Protein AF-S7Z6U9-F1 (afdb_monomer_lite)

pLDDT: mean 74.93, std 19.43, range [36.84, 97.81]

InterPro domains:
  IPR017907 Zinc finger, RING-type, conserved site [PS00518] (202-211)

Secondary structure (DSSP, 8-state):
-------PPPP-----------------PPPPPPPPHHHHHHHHHHHHHHHHHHHHHHHHHHHHHHHHHHHSGGGTT-TT------PPPPPP----GGG---------------------------------S--HHHHHHHHHHHHHHHHHHHHHHHHHHHHHHHHHHHT-TT-S-TT-B-TTT--BSSSTT---EEE-TTS-EEEHHHHHHTB-TTSEEE-TTT--EEE-SS---SSSHHHHHHHHHHHHHHHHHHHHHHHHHHHTT----TTSSTTSTTTTHHHHTTSGGGTTSTTGGGGSSS--------PPP-

Structure (mmCIF, N/CA/C/O backbone):
data_AF-S7Z6U9-F1
#
_entry.id   AF-S7Z6U9-F1
#
loop_
_atom_site.group_PDB
_atom_site.id
_atom_site.type_symbol
_atom_site.label_atom_id
_atom_site.label_alt_id
_atom_site.label_comp_id
_atom_site.label_asym_id
_atom_site.label_entity_id
_atom_site.label_seq_id
_atom_site.pdbx_PDB_ins_code
_atom_site.Cartn_x
_atom_site.Cartn_y
_atom_site.Cartn_z
_atom_site.occupancy
_atom_site.B_iso_or_equiv
_atom_site.auth_seq_id
_atom_site.auth_comp_id
_atom_site.auth_asym_id
_atom_site.auth_atom_id
_atom_site.pdbx_PDB_model_num
ATOM 1 N N . MET A 1 1 ? -55.723 -3.605 26.014 1.00 45.00 1 MET A N 1
ATOM 2 C CA . MET A 1 1 ? -56.120 -2.542 25.068 1.00 45.00 1 MET A CA 1
ATOM 3 C C . MET A 1 1 ? -54.997 -2.424 24.059 1.00 45.00 1 MET A C 1
ATOM 5 O O . MET A 1 1 ? -53.925 -1.947 24.401 1.00 45.00 1 MET A O 1
ATOM 9 N N . SER A 1 2 ? -55.198 -3.032 22.894 1.00 37.16 2 SER A N 1
ATOM 10 C CA . SER A 1 2 ? -54.167 -3.255 21.882 1.00 37.16 2 SER A CA 1
ATOM 11 C C . SER A 1 2 ? -54.264 -2.149 20.840 1.00 37.16 2 SER A C 1
ATOM 13 O O . SER A 1 2 ? -55.240 -2.099 20.098 1.00 37.16 2 SER A O 1
ATOM 15 N N . SER A 1 3 ? -53.287 -1.246 20.816 1.00 47.25 3 SER A N 1
ATOM 16 C CA . SER A 1 3 ? -53.248 -0.150 19.848 1.00 47.25 3 SER A CA 1
ATOM 17 C C . SER A 1 3 ? -52.410 -0.567 18.645 1.00 47.25 3 SER A C 1
ATOM 19 O O . SER A 1 3 ? -51.182 -0.589 18.699 1.00 47.25 3 SER A O 1
ATOM 21 N N . SER A 1 4 ? -53.099 -0.940 17.570 1.00 45.78 4 SER A N 1
ATOM 22 C CA . SER A 1 4 ? -52.527 -1.198 16.252 1.00 45.78 4 SER A CA 1
ATOM 23 C C . SER A 1 4 ? -52.373 0.123 15.501 1.00 45.78 4 SER A C 1
ATOM 25 O O . SER A 1 4 ? -53.365 0.770 15.176 1.00 45.78 4 SER A O 1
ATOM 27 N N . THR A 1 5 ? -51.135 0.519 15.212 1.00 58.53 5 THR A N 1
ATOM 28 C CA . THR A 1 5 ? -50.835 1.700 14.394 1.00 58.53 5 THR A CA 1
ATOM 29 C C . THR A 1 5 ? -50.553 1.259 12.961 1.00 58.53 5 THR A C 1
ATOM 31 O O . THR A 1 5 ? -49.489 0.726 12.655 1.00 58.53 5 THR A O 1
ATOM 34 N N . THR A 1 6 ? -51.527 1.467 12.080 1.00 53.22 6 THR A N 1
ATOM 35 C CA . THR A 1 6 ? -51.403 1.368 10.621 1.00 53.22 6 THR A CA 1
ATOM 36 C C . THR A 1 6 ? -50.593 2.545 10.081 1.00 53.22 6 THR A C 1
ATOM 38 O O . THR A 1 6 ? -50.978 3.698 10.266 1.00 53.22 6 THR A O 1
ATOM 41 N N . ILE A 1 7 ? -49.480 2.260 9.401 1.00 57.41 7 ILE A N 1
ATOM 42 C CA . ILE A 1 7 ? -48.652 3.258 8.714 1.00 57.41 7 ILE A CA 1
ATOM 43 C C . ILE A 1 7 ? -49.005 3.220 7.224 1.00 57.41 7 ILE A C 1
ATOM 45 O O . ILE A 1 7 ? -48.796 2.210 6.554 1.00 57.41 7 ILE A O 1
ATOM 49 N N . SER A 1 8 ? -49.568 4.327 6.736 1.00 56.34 8 SER A N 1
ATOM 50 C CA . SER A 1 8 ? -49.947 4.554 5.341 1.00 56.34 8 SER A CA 1
ATOM 51 C C . SER A 1 8 ? -48.745 4.566 4.400 1.00 56.34 8 SER A C 1
ATOM 53 O O . SER A 1 8 ? -47.749 5.252 4.627 1.00 56.34 8 SER A O 1
ATOM 55 N N . SER A 1 9 ? -48.894 3.839 3.298 1.00 50.72 9 SER A N 1
ATOM 56 C CA . SER A 1 9 ? -47.991 3.795 2.153 1.00 50.72 9 SER A CA 1
ATOM 57 C C . SER A 1 9 ? -48.045 5.115 1.375 1.00 50.72 9 SER A C 1
ATOM 59 O O . SER A 1 9 ? -49.089 5.483 0.842 1.00 50.72 9 SER A O 1
ATOM 61 N N . SER A 1 10 ? -46.920 5.831 1.314 1.00 56.59 10 SER A N 1
ATOM 62 C CA . SER A 1 10 ? -46.758 7.039 0.499 1.00 56.59 10 SER A CA 1
ATOM 63 C C . SER A 1 10 ? -46.128 6.674 -0.844 1.00 56.59 10 SER A C 1
ATOM 65 O O . SER A 1 10 ? -45.027 6.126 -0.908 1.00 56.59 10 SER A O 1
ATOM 67 N N . SER A 1 11 ? -46.867 6.947 -1.913 1.00 51.28 11 SER A N 1
ATOM 68 C CA . SER A 1 11 ? -46.514 6.680 -3.303 1.00 51.28 11 SER A CA 1
ATOM 69 C C . SER A 1 11 ? -45.317 7.520 -3.757 1.00 51.28 11 SER A C 1
ATOM 71 O O . SER A 1 11 ? -45.390 8.748 -3.832 1.00 51.28 11 SER A O 1
ATOM 73 N N . HIS A 1 12 ? -44.220 6.860 -4.125 1.00 48.25 12 HIS A N 1
ATOM 74 C CA . HIS A 1 12 ? -43.083 7.504 -4.778 1.00 48.25 12 HIS A CA 1
ATOM 75 C C . HIS A 1 12 ? -43.434 7.866 -6.230 1.00 48.25 12 HIS A C 1
ATOM 77 O O . HIS A 1 12 ? -43.575 6.997 -7.088 1.00 48.25 12 HIS A O 1
ATOM 83 N N . ARG A 1 13 ? -43.553 9.171 -6.507 1.00 50.25 13 ARG A N 1
ATOM 84 C CA . ARG A 1 13 ? -43.534 9.740 -7.862 1.00 50.25 13 ARG A CA 1
ATOM 85 C C . ARG A 1 13 ? -42.188 9.429 -8.524 1.00 50.25 13 ARG A C 1
ATOM 87 O O . ARG A 1 13 ? -41.159 9.967 -8.122 1.00 50.25 13 ARG A O 1
ATOM 94 N N . THR A 1 14 ? -42.203 8.603 -9.561 1.00 49.31 14 THR A N 1
ATOM 95 C CA . THR A 1 14 ? -41.085 8.422 -10.490 1.00 49.31 14 THR A CA 1
ATOM 96 C C . THR A 1 14 ? -41.012 9.635 -11.416 1.00 49.31 14 THR A C 1
ATOM 98 O O . THR A 1 14 ? -41.844 9.792 -12.307 1.00 49.31 14 THR A O 1
ATOM 101 N N . ASN A 1 15 ? -40.040 10.518 -11.184 1.00 49.34 15 ASN A N 1
ATOM 102 C CA . ASN A 1 15 ? -39.753 11.644 -12.066 1.00 49.34 15 ASN A CA 1
ATOM 103 C C . ASN A 1 15 ? -38.873 11.140 -13.222 1.00 49.34 15 ASN A C 1
ATOM 105 O O . ASN A 1 15 ? -37.656 11.027 -13.092 1.00 49.34 15 ASN A O 1
ATOM 109 N N . SER A 1 16 ? -39.503 10.754 -14.329 1.00 46.25 16 SER A N 1
ATOM 110 C CA . SER A 1 16 ? -38.838 10.367 -15.572 1.00 46.25 16 SER A CA 1
ATOM 111 C C . SER A 1 16 ? -38.335 11.620 -16.295 1.00 46.25 16 SER A C 1
ATOM 113 O O . SER A 1 16 ? -39.041 12.199 -17.117 1.00 46.25 16 SER A O 1
ATOM 115 N N . HIS A 1 17 ? -37.123 12.065 -15.962 1.00 51.50 17 HIS A N 1
ATOM 116 C CA . HIS A 1 17 ? -36.379 13.022 -16.779 1.00 51.50 17 HIS A CA 1
ATOM 117 C C . HIS A 1 17 ? -35.703 12.277 -17.932 1.00 51.50 17 HIS A C 1
ATOM 119 O O . HIS A 1 17 ? -34.676 11.621 -17.766 1.00 51.50 17 HIS A O 1
ATOM 125 N N . SER A 1 18 ? -36.323 12.367 -19.105 1.00 53.12 18 SER A N 1
ATOM 126 C CA . SER A 1 18 ? -35.731 12.042 -20.397 1.00 53.12 18 SER A CA 1
ATOM 127 C C . SER A 1 18 ? -34.598 13.030 -20.682 1.00 53.12 18 SER A C 1
ATOM 129 O O . SER A 1 18 ? -34.833 14.142 -21.150 1.00 53.12 18 SER A O 1
ATOM 131 N N . HIS A 1 19 ? -33.368 12.645 -20.348 1.00 51.69 19 HIS A N 1
ATOM 132 C CA . HIS A 1 19 ? -32.182 13.351 -20.810 1.00 51.69 19 HIS A CA 1
ATOM 133 C C . HIS A 1 19 ? -31.929 12.971 -22.270 1.00 51.69 19 HIS A C 1
ATOM 135 O O . HIS A 1 19 ? -31.483 11.858 -22.562 1.00 51.69 19 HIS A O 1
ATOM 141 N N . ASP A 1 20 ? -32.227 13.907 -23.171 1.00 48.62 20 ASP A N 1
ATOM 142 C CA . ASP A 1 20 ? -31.791 13.866 -24.562 1.00 48.62 20 ASP A CA 1
ATOM 143 C C . ASP A 1 20 ? -30.281 13.632 -24.602 1.00 48.62 20 ASP A C 1
ATOM 145 O O . ASP A 1 20 ? -29.464 14.457 -24.182 1.00 48.62 20 ASP A O 1
ATOM 149 N N . THR A 1 21 ? -29.916 12.436 -25.053 1.00 50.31 21 THR A N 1
ATOM 150 C CA . THR A 1 21 ? -28.535 11.984 -25.158 1.00 50.31 21 THR A CA 1
ATOM 151 C C . THR A 1 21 ? -27.958 12.575 -26.437 1.00 50.31 21 THR A C 1
ATOM 153 O O . THR A 1 21 ? -27.892 11.922 -27.478 1.00 50.31 21 THR A O 1
ATOM 156 N N . SER A 1 22 ? -27.578 13.852 -26.369 1.00 59.44 22 SER A N 1
ATOM 157 C CA . SER A 1 22 ? -26.786 14.517 -27.402 1.00 59.44 22 SER A CA 1
ATOM 158 C C . SER A 1 22 ? -25.507 13.715 -27.617 1.00 59.44 22 SER A C 1
ATOM 160 O O . SER A 1 22 ? -24.581 13.734 -26.807 1.00 59.44 22 SER A O 1
ATOM 162 N N . THR A 1 23 ? -25.503 12.949 -28.704 1.00 55.09 23 THR A N 1
ATOM 163 C CA . THR A 1 23 ? -24.412 12.073 -29.116 1.00 55.09 23 THR A CA 1
ATOM 164 C C . THR A 1 23 ? -23.279 12.959 -29.616 1.00 55.09 23 THR A C 1
ATOM 166 O O . THR A 1 23 ? -23.219 13.324 -30.786 1.00 55.09 23 THR A O 1
ATOM 169 N N . LEU A 1 24 ? -22.410 13.379 -28.696 1.00 59.12 24 LEU A N 1
ATOM 170 C CA . LEU A 1 24 ? -21.180 14.086 -29.023 1.00 59.12 24 LEU A CA 1
ATOM 171 C C . LEU A 1 24 ? -20.243 13.094 -29.714 1.00 59.12 24 LEU A C 1
ATOM 173 O O . LEU A 1 24 ? -19.616 12.251 -29.073 1.00 59.12 24 LEU A O 1
ATOM 177 N N . THR A 1 25 ? -20.166 13.189 -31.038 1.00 52.66 25 THR A N 1
ATOM 178 C CA . THR A 1 25 ? -19.121 12.574 -31.856 1.00 52.66 25 THR A CA 1
ATOM 179 C C . THR A 1 25 ? -17.767 13.111 -31.402 1.00 52.66 25 THR A C 1
ATOM 181 O O . THR A 1 25 ? -17.330 14.179 -31.828 1.00 52.66 25 THR A O 1
ATOM 184 N N . LEU A 1 26 ? -17.119 12.378 -30.494 1.00 58.72 26 LEU A N 1
ATOM 185 C CA . LEU A 1 26 ? -15.732 12.585 -30.099 1.00 58.72 26 LEU A CA 1
ATOM 186 C C . LEU A 1 26 ? -14.854 12.343 -31.330 1.00 58.72 26 LEU A C 1
ATOM 188 O O . LEU A 1 26 ? -14.563 11.203 -31.687 1.00 58.72 26 LEU A O 1
ATOM 192 N N . THR A 1 27 ? -14.454 13.426 -31.994 1.00 57.47 27 THR A N 1
ATOM 193 C CA . THR A 1 27 ? -13.363 13.429 -32.971 1.00 57.47 27 THR A CA 1
ATOM 194 C C . THR A 1 27 ? -12.150 12.765 -32.334 1.00 57.47 27 THR A C 1
ATOM 196 O O . THR A 1 27 ? -11.603 13.278 -31.358 1.00 57.47 27 THR A O 1
ATOM 199 N N . SER A 1 28 ? -11.770 11.598 -32.855 1.00 60.47 28 SER A N 1
ATOM 200 C CA . SER A 1 28 ? -10.632 10.815 -32.389 1.00 60.47 28 SER A CA 1
ATOM 201 C C . SER A 1 28 ? -9.359 11.640 -32.540 1.00 60.47 28 SER A C 1
ATOM 203 O O . SER A 1 28 ? -8.848 11.814 -33.649 1.00 60.47 28 SER A O 1
ATOM 205 N N . THR A 1 29 ? -8.861 12.176 -31.431 1.00 71.94 29 THR A N 1
ATOM 206 C CA . THR A 1 29 ? -7.556 12.827 -31.376 1.00 71.94 29 THR A CA 1
ATOM 207 C C . THR A 1 29 ? -6.515 11.838 -31.911 1.00 71.94 29 THR A C 1
ATOM 209 O O . THR A 1 29 ? -6.506 10.694 -31.443 1.00 71.94 29 THR A O 1
ATOM 212 N N . PRO A 1 30 ? -5.683 12.216 -32.901 1.00 69.50 30 PRO A N 1
ATOM 213 C CA . PRO A 1 30 ? -4.684 11.317 -33.464 1.00 69.50 30 PRO A CA 1
ATOM 214 C C . PRO A 1 30 ? -3.838 10.739 -32.332 1.00 69.50 30 PRO A C 1
ATOM 216 O O . PRO A 1 30 ? -3.359 11.481 -31.471 1.00 69.50 30 PRO A O 1
ATOM 219 N N . SER A 1 31 ? -3.733 9.406 -32.308 1.00 61.00 31 SER A N 1
ATOM 220 C CA . SER A 1 31 ? -3.012 8.682 -31.264 1.00 61.00 31 SER A CA 1
ATOM 221 C C . SER A 1 31 ? -1.613 9.286 -31.127 1.00 61.00 31 SER A C 1
ATOM 223 O O . SER A 1 31 ? -0.914 9.378 -32.139 1.00 61.00 31 SER A O 1
ATOM 225 N N . PRO A 1 32 ? -1.194 9.715 -29.923 1.00 79.88 32 PRO A N 1
ATOM 226 C CA . PRO A 1 32 ? 0.157 10.209 -29.719 1.00 79.88 32 PRO A CA 1
ATOM 227 C C . PRO A 1 32 ? 1.143 9.152 -30.219 1.00 79.88 32 PRO A C 1
ATOM 229 O O . PRO A 1 32 ? 0.945 7.958 -29.975 1.00 79.88 32 PRO A O 1
ATOM 232 N N . TRP A 1 33 ? 2.150 9.595 -30.973 1.00 75.81 33 TRP A N 1
ATOM 233 C CA . TRP A 1 33 ? 3.193 8.731 -31.517 1.00 75.81 33 TRP A CA 1
ATOM 234 C C . TRP A 1 33 ? 3.718 7.800 -30.415 1.00 75.81 33 TRP A C 1
ATOM 236 O O . TRP A 1 33 ? 3.980 8.286 -29.307 1.00 75.81 33 TRP A O 1
ATOM 246 N N . PRO A 1 34 ? 3.834 6.482 -30.668 1.00 83.56 34 PRO A N 1
ATOM 247 C CA . PRO A 1 34 ? 4.339 5.556 -29.667 1.00 83.56 34 PRO A CA 1
ATOM 248 C C . PRO A 1 34 ? 5.734 6.017 -29.236 1.00 83.56 34 PRO A C 1
ATOM 250 O O . PRO A 1 34 ? 6.599 6.259 -30.078 1.00 83.56 34 PRO A O 1
ATOM 253 N N . LEU A 1 35 ? 5.925 6.199 -27.926 1.00 86.38 35 LEU A N 1
ATOM 254 C CA . LEU A 1 35 ? 7.233 6.523 -27.363 1.00 86.38 35 LEU A CA 1
ATOM 255 C C . LEU A 1 35 ? 8.222 5.419 -27.734 1.00 86.38 35 LEU A C 1
ATOM 257 O O . LEU A 1 35 ? 7.843 4.247 -27.805 1.00 86.38 35 LEU A O 1
ATOM 261 N N . ASP A 1 36 ? 9.493 5.774 -27.924 1.00 88.81 36 ASP A N 1
ATOM 262 C CA . ASP A 1 36 ? 10.512 4.744 -28.043 1.00 88.81 36 ASP A CA 1
ATOM 263 C C . ASP A 1 36 ? 10.521 3.887 -26.754 1.00 88.81 36 ASP A C 1
ATOM 265 O O . ASP A 1 36 ? 10.304 4.414 -25.652 1.00 88.81 36 ASP A O 1
ATOM 269 N N . PRO A 1 37 ? 10.754 2.565 -26.849 1.00 88.88 37 PRO A N 1
ATOM 270 C CA . PRO A 1 37 ? 10.649 1.667 -25.697 1.00 88.88 37 PRO A CA 1
ATOM 271 C C . PRO A 1 37 ? 11.541 2.056 -24.508 1.00 88.88 37 PRO A C 1
ATOM 273 O O . PRO A 1 37 ? 11.227 1.747 -23.355 1.00 88.88 37 PRO A O 1
ATOM 276 N N . ILE A 1 38 ? 12.656 2.746 -24.767 1.00 88.88 38 ILE A N 1
ATOM 277 C CA . ILE A 1 38 ? 13.587 3.193 -23.730 1.00 88.88 38 ILE A CA 1
ATOM 278 C C . ILE A 1 38 ? 12.987 4.386 -22.986 1.00 88.88 38 ILE A C 1
ATOM 280 O O . ILE A 1 38 ? 12.958 4.373 -21.753 1.00 88.88 38 ILE A O 1
ATOM 284 N N . ALA A 1 39 ? 12.477 5.394 -23.695 1.00 91.31 39 ALA A N 1
ATOM 285 C CA . ALA A 1 39 ? 11.771 6.515 -23.086 1.00 91.31 39 ALA A CA 1
ATOM 286 C C . ALA A 1 39 ? 10.539 6.045 -22.308 1.00 91.31 39 ALA A C 1
ATOM 288 O O . ALA A 1 39 ? 10.315 6.517 -21.191 1.00 91.31 39 ALA A O 1
ATOM 289 N N . GLU A 1 40 ? 9.785 5.073 -22.828 1.00 93.00 40 GLU A N 1
ATOM 290 C CA . GLU A 1 40 ? 8.641 4.502 -22.115 1.00 93.00 40 GLU A CA 1
ATOM 291 C C . GLU A 1 40 ? 9.067 3.814 -20.808 1.00 93.00 40 GLU A C 1
ATOM 293 O O . GLU A 1 40 ? 8.463 4.043 -19.754 1.00 93.00 40 GLU A O 1
ATOM 298 N N . TYR A 1 41 ? 10.148 3.028 -20.841 1.00 92.62 41 TYR A N 1
ATOM 299 C CA . TYR A 1 41 ? 10.733 2.425 -19.644 1.00 92.62 41 TYR A CA 1
ATOM 300 C C . TYR A 1 41 ? 11.140 3.490 -18.614 1.00 92.62 41 TYR A C 1
ATOM 302 O O . TYR A 1 41 ? 10.762 3.394 -17.444 1.00 92.62 41 TYR A O 1
ATOM 310 N N . ARG A 1 42 ? 11.846 4.546 -19.044 1.00 93.38 42 ARG A N 1
ATOM 311 C CA . ARG A 1 42 ? 12.267 5.657 -18.170 1.00 93.38 42 ARG A CA 1
ATOM 312 C C . ARG A 1 42 ? 11.087 6.395 -17.553 1.00 93.38 42 ARG A C 1
ATOM 314 O O . ARG A 1 42 ? 11.109 6.689 -16.357 1.00 93.38 42 ARG A O 1
ATOM 321 N N . ALA A 1 43 ? 10.054 6.668 -18.345 1.00 94.81 43 ALA A N 1
ATOM 322 C CA . ALA A 1 43 ? 8.831 7.295 -17.863 1.00 94.81 43 ALA A CA 1
ATOM 323 C C . ALA A 1 43 ? 8.154 6.422 -16.798 1.00 94.81 43 ALA A C 1
ATOM 325 O O . ALA A 1 43 ? 7.768 6.915 -15.737 1.00 94.81 43 ALA A O 1
ATOM 326 N N . CYS A 1 44 ? 8.077 5.113 -17.032 1.00 95.31 44 CYS A N 1
ATOM 327 C CA . CYS A 1 44 ? 7.526 4.170 -16.070 1.00 95.31 44 CYS A CA 1
ATOM 328 C C . CYS A 1 44 ? 8.348 4.118 -14.761 1.00 95.31 44 CYS A C 1
ATOM 330 O O . CYS A 1 44 ? 7.758 4.137 -13.679 1.00 95.31 44 CYS A O 1
ATOM 332 N N . GLU A 1 45 ? 9.686 4.121 -14.816 1.00 95.50 45 GLU A N 1
ATOM 333 C CA . GLU A 1 45 ? 10.537 4.174 -13.610 1.00 95.50 45 GLU A CA 1
ATOM 334 C C . GLU A 1 45 ? 10.279 5.453 -12.803 1.00 95.50 45 GLU A C 1
ATOM 336 O O . GLU A 1 45 ? 10.081 5.404 -11.586 1.00 95.50 45 GLU A O 1
ATOM 341 N N . ALA A 1 46 ? 10.218 6.604 -13.478 1.00 96.44 46 ALA A N 1
ATOM 342 C CA . ALA A 1 46 ? 9.940 7.882 -12.831 1.00 96.44 46 ALA A CA 1
ATOM 343 C C . ALA A 1 46 ? 8.558 7.888 -12.154 1.00 96.44 46 ALA A C 1
ATOM 345 O O . ALA A 1 46 ? 8.435 8.281 -10.990 1.00 96.44 46 ALA A O 1
ATOM 346 N N . ILE A 1 47 ? 7.523 7.386 -12.837 1.00 97.12 47 ILE A N 1
ATOM 347 C CA . ILE A 1 47 ? 6.169 7.260 -12.275 1.00 97.12 47 ILE A CA 1
ATOM 348 C C . ILE A 1 47 ? 6.174 6.341 -11.047 1.00 97.12 47 ILE A C 1
ATOM 350 O O . ILE A 1 47 ? 5.556 6.668 -10.032 1.00 97.12 47 ILE A O 1
ATOM 354 N N . GLN A 1 48 ? 6.885 5.214 -11.100 1.00 96.62 48 GLN A N 1
ATOM 355 C CA . GLN A 1 48 ? 7.013 4.297 -9.969 1.00 96.62 48 GLN A CA 1
ATOM 356 C C . GLN A 1 48 ? 7.638 4.986 -8.744 1.00 96.62 48 GLN A C 1
ATOM 358 O O . GLN A 1 48 ? 7.124 4.825 -7.632 1.00 96.62 48 GLN A O 1
ATOM 363 N N . ILE A 1 49 ? 8.708 5.768 -8.930 1.00 96.56 49 ILE A N 1
ATOM 364 C CA . ILE A 1 49 ? 9.359 6.543 -7.860 1.00 96.56 49 ILE A CA 1
ATOM 365 C C . ILE A 1 49 ? 8.369 7.533 -7.242 1.00 96.56 49 ILE A C 1
ATOM 367 O O . ILE A 1 49 ? 8.168 7.524 -6.025 1.00 96.56 49 ILE A O 1
ATOM 371 N N . ILE A 1 50 ? 7.704 8.339 -8.075 1.00 97.81 50 ILE A N 1
ATOM 372 C CA . ILE A 1 50 ? 6.736 9.350 -7.627 1.00 97.81 50 ILE A CA 1
ATOM 373 C C . ILE A 1 50 ? 5.605 8.695 -6.828 1.00 97.81 50 ILE A C 1
ATOM 375 O O . ILE A 1 50 ? 5.300 9.128 -5.716 1.00 97.81 50 ILE A O 1
ATOM 379 N N . LEU A 1 51 ? 5.007 7.621 -7.349 1.00 97.19 51 LEU A N 1
ATOM 380 C CA . LEU A 1 51 ? 3.928 6.912 -6.660 1.00 97.19 51 LEU A CA 1
ATOM 381 C C . LEU A 1 51 ? 4.394 6.277 -5.347 1.00 97.19 51 LEU A C 1
ATOM 383 O O . LEU A 1 51 ? 3.635 6.272 -4.382 1.00 97.19 51 LEU A O 1
ATOM 387 N N . THR A 1 52 ? 5.633 5.788 -5.273 1.00 96.31 52 THR A N 1
ATOM 388 C CA . THR A 1 52 ? 6.201 5.244 -4.028 1.00 96.31 52 THR A CA 1
ATOM 389 C C . THR A 1 52 ? 6.355 6.338 -2.967 1.00 96.31 52 THR A C 1
ATOM 391 O O . THR A 1 52 ? 5.974 6.138 -1.813 1.00 96.31 52 THR A O 1
ATOM 394 N N . ILE A 1 53 ? 6.828 7.529 -3.352 1.00 96.56 53 ILE A N 1
ATOM 395 C CA . ILE A 1 53 ? 6.905 8.697 -2.459 1.00 96.56 53 ILE A CA 1
ATOM 396 C C . ILE A 1 53 ? 5.507 9.094 -1.970 1.00 96.56 53 ILE A C 1
ATOM 398 O O . ILE A 1 53 ? 5.302 9.300 -0.771 1.00 96.56 53 ILE A O 1
ATOM 402 N N . LEU A 1 54 ? 4.530 9.175 -2.877 1.00 96.88 54 LEU A N 1
ATOM 403 C CA . LEU A 1 54 ? 3.146 9.503 -2.528 1.00 96.88 54 LEU A CA 1
ATOM 404 C C . LEU A 1 54 ? 2.531 8.460 -1.593 1.00 96.88 54 LEU A C 1
ATOM 406 O O . LEU A 1 54 ? 1.873 8.833 -0.623 1.00 96.88 54 LEU A O 1
ATOM 410 N N . LEU A 1 55 ? 2.778 7.173 -1.839 1.00 95.38 55 LEU A N 1
ATOM 411 C CA . LEU A 1 55 ? 2.312 6.087 -0.985 1.00 95.38 55 LEU A CA 1
ATOM 412 C C . LEU A 1 55 ? 2.889 6.221 0.424 1.00 95.38 55 LEU A C 1
ATOM 414 O O . LEU A 1 55 ? 2.132 6.207 1.391 1.00 95.38 55 LEU A O 1
ATOM 418 N N . ASN A 1 56 ? 4.201 6.430 0.546 1.00 95.00 56 ASN A N 1
ATOM 419 C CA . ASN A 1 56 ? 4.857 6.614 1.840 1.00 95.00 56 ASN A CA 1
ATOM 420 C C . ASN A 1 56 ? 4.312 7.832 2.596 1.00 95.00 56 ASN A C 1
ATOM 422 O O . ASN A 1 56 ? 4.095 7.749 3.804 1.00 95.00 56 ASN A O 1
ATOM 426 N N . ARG A 1 57 ? 4.001 8.932 1.895 1.00 95.94 57 ARG A N 1
ATOM 427 C CA . ARG A 1 57 ? 3.321 10.092 2.495 1.00 95.94 57 ARG A CA 1
ATOM 428 C C . ARG A 1 57 ? 1.933 9.734 3.033 1.00 95.94 57 ARG A C 1
ATOM 430 O O . ARG A 1 57 ? 1.609 10.135 4.148 1.00 95.94 57 ARG A O 1
ATOM 437 N N . GLN A 1 58 ? 1.129 8.968 2.289 1.00 94.81 58 GLN A N 1
ATOM 438 C CA . GLN A 1 58 ? -0.198 8.542 2.761 1.00 94.81 58 GLN A CA 1
ATOM 439 C C . GLN A 1 58 ? -0.109 7.566 3.939 1.00 94.81 58 GLN A C 1
ATOM 441 O O . GLN A 1 58 ? -0.867 7.703 4.897 1.00 94.81 58 GLN A O 1
ATOM 446 N N . LEU A 1 59 ? 0.839 6.623 3.911 1.00 92.25 59 LEU A N 1
ATOM 447 C CA . LEU A 1 59 ? 1.090 5.707 5.027 1.00 92.25 59 LEU A CA 1
ATOM 448 C C . LEU A 1 59 ? 1.493 6.472 6.291 1.00 92.25 59 LEU A C 1
ATOM 450 O O . LEU A 1 59 ? 0.945 6.216 7.359 1.00 92.25 59 LEU A O 1
ATOM 454 N N . HIS A 1 60 ? 2.385 7.456 6.161 1.00 93.94 60 HIS A N 1
ATOM 455 C CA . HIS A 1 60 ? 2.805 8.297 7.278 1.00 93.94 60 HIS A CA 1
ATOM 456 C C . HIS A 1 60 ? 1.658 9.154 7.831 1.00 93.94 60 HIS A C 1
ATOM 458 O O . HIS A 1 60 ? 1.431 9.166 9.039 1.00 93.94 60 HIS A O 1
ATOM 464 N N . ARG A 1 61 ? 0.883 9.825 6.965 1.00 95.00 61 ARG A N 1
ATOM 465 C CA . ARG A 1 61 ? -0.300 10.602 7.381 1.00 95.00 61 ARG A CA 1
ATOM 466 C C . ARG A 1 61 ? -1.286 9.731 8.148 1.00 95.00 61 ARG A C 1
ATOM 468 O O . ARG A 1 61 ? -1.735 10.100 9.227 1.00 95.00 61 ARG A O 1
ATOM 475 N N . ARG A 1 62 ? -1.602 8.559 7.604 1.00 93.62 62 ARG A N 1
ATOM 476 C CA . ARG A 1 62 ? -2.498 7.607 8.250 1.00 93.62 62 ARG A CA 1
ATOM 477 C C . ARG A 1 62 ? -1.960 7.153 9.606 1.00 93.62 62 ARG A C 1
ATOM 479 O O . ARG A 1 62 ? -2.726 7.106 10.561 1.00 93.62 62 ARG A O 1
ATOM 486 N N . TRP A 1 63 ? -0.667 6.849 9.698 1.00 92.75 63 TRP A N 1
ATOM 487 C CA . TRP A 1 63 ? -0.038 6.490 10.965 1.00 92.75 63 TRP A CA 1
ATOM 488 C C . TRP A 1 63 ? -0.206 7.598 12.012 1.00 92.75 63 TRP A C 1
ATOM 490 O O . TRP A 1 63 ? -0.632 7.305 13.125 1.00 92.75 63 TRP A O 1
ATOM 500 N N . LEU A 1 64 ? 0.034 8.863 11.650 1.00 93.88 64 LEU A N 1
ATOM 501 C CA . LEU A 1 64 ? -0.172 10.002 12.552 1.00 93.88 64 LEU A CA 1
ATOM 502 C C . LEU A 1 64 ? -1.626 10.116 13.030 1.00 93.88 64 LEU A C 1
ATOM 504 O O . LEU A 1 64 ? -1.858 10.329 14.218 1.00 93.88 64 LEU A O 1
ATOM 508 N N . LEU A 1 65 ? -2.601 9.932 12.136 1.00 93.44 65 LEU A N 1
ATOM 509 C CA . LEU A 1 65 ? -4.025 9.944 12.492 1.00 93.44 65 LEU A CA 1
ATOM 510 C C . LEU A 1 65 ? -4.383 8.803 13.451 1.00 93.44 65 LEU A C 1
ATOM 512 O O . LEU A 1 65 ? -5.089 9.015 14.436 1.00 93.44 65 LEU A O 1
ATOM 516 N N . GLU A 1 66 ? -3.865 7.599 13.199 1.00 91.25 66 GLU A N 1
ATOM 517 C CA . GLU A 1 66 ? -4.040 6.453 14.094 1.00 91.25 66 GLU A CA 1
ATOM 518 C C . GLU A 1 66 ? -3.402 6.720 15.468 1.00 91.25 66 GLU A C 1
ATOM 520 O O . GLU A 1 66 ? -4.030 6.442 16.486 1.00 91.25 66 G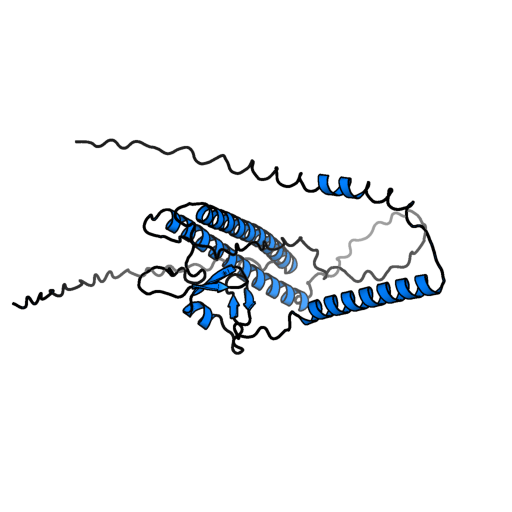LU A O 1
ATOM 525 N N . GLN A 1 67 ? -2.203 7.313 15.523 1.00 90.50 67 GLN A N 1
ATOM 526 C CA . GLN A 1 67 ? -1.561 7.701 16.786 1.00 90.50 67 GLN A CA 1
ATOM 527 C C . GLN A 1 67 ? -2.362 8.763 17.538 1.00 90.50 67 GLN A C 1
ATOM 529 O O . GLN A 1 67 ? -2.578 8.625 18.740 1.00 90.50 67 GLN A O 1
ATOM 534 N N . HIS A 1 68 ? -2.850 9.791 16.843 1.00 91.25 68 HIS A N 1
ATOM 535 C CA . HIS A 1 68 ? -3.682 10.825 17.451 1.00 91.25 68 HIS A CA 1
ATOM 536 C C . HIS A 1 68 ? -4.973 10.228 18.026 1.00 91.25 68 HIS A C 1
ATOM 538 O O . HIS A 1 68 ? -5.364 10.538 19.149 1.00 91.25 68 HIS A O 1
ATOM 544 N N . ALA A 1 69 ? -5.617 9.315 17.293 1.00 89.62 69 ALA A N 1
ATOM 545 C CA . ALA A 1 69 ? -6.771 8.582 17.797 1.00 89.62 69 ALA A CA 1
ATOM 546 C C . ALA A 1 69 ? -6.424 7.698 19.009 1.00 89.62 69 ALA A C 1
ATOM 548 O O . ALA A 1 69 ? -7.251 7.528 19.889 1.00 89.62 69 ALA A O 1
ATOM 549 N N . VAL A 1 70 ? -5.222 7.134 19.108 1.00 86.75 70 VAL A N 1
ATOM 550 C CA . VAL A 1 70 ? -4.819 6.349 20.292 1.00 86.75 70 VAL A CA 1
ATOM 551 C C . VAL A 1 70 ? -4.559 7.236 21.515 1.00 86.75 70 VAL A C 1
ATOM 553 O O . VAL A 1 70 ? -4.840 6.829 22.642 1.00 86.75 70 VAL A O 1
ATOM 556 N N . GLN A 1 71 ? -4.020 8.438 21.310 1.00 89.00 71 GLN A N 1
ATOM 557 C CA . GLN A 1 71 ? -3.687 9.370 22.392 1.00 89.00 71 GLN A CA 1
ATOM 558 C C . GLN A 1 71 ? -4.920 10.033 23.012 1.00 89.00 71 GLN A C 1
ATOM 560 O O . GLN A 1 71 ? -4.890 10.389 24.193 1.00 89.00 71 GLN A O 1
ATOM 565 N N . ASP A 1 72 ? -5.999 10.178 22.244 1.00 87.81 72 ASP A N 1
ATOM 566 C CA . ASP A 1 72 ? -7.253 10.742 22.730 1.00 87.81 72 ASP A CA 1
ATOM 567 C C . ASP A 1 72 ? -7.837 9.868 23.865 1.00 87.81 72 ASP A C 1
ATOM 569 O O . ASP A 1 72 ? -8.144 8.685 23.657 1.00 87.81 72 ASP A O 1
ATOM 573 N N . PRO A 1 73 ? -8.029 10.425 25.079 1.00 88.50 73 PRO A N 1
ATOM 574 C CA . PRO A 1 73 ? -8.563 9.689 26.224 1.00 88.50 73 PRO A CA 1
ATOM 575 C C . PRO A 1 73 ? -9.909 9.010 25.955 1.00 88.50 73 PRO A C 1
ATOM 577 O O . PRO A 1 73 ? -10.203 7.988 26.579 1.00 88.50 73 PRO A O 1
ATOM 580 N N . ARG A 1 74 ? -10.706 9.527 25.008 1.00 83.44 74 ARG A N 1
ATOM 581 C CA . ARG A 1 74 ? -12.000 8.952 24.610 1.00 83.44 74 ARG A CA 1
ATOM 582 C C . ARG A 1 74 ? -11.869 7.550 24.012 1.00 83.44 74 ARG A C 1
ATOM 584 O O . ARG A 1 74 ? -12.834 6.791 24.039 1.00 83.44 74 ARG A O 1
ATOM 591 N N . TYR A 1 75 ? -10.693 7.200 23.489 1.00 78.12 75 TYR A N 1
ATOM 592 C CA . TYR A 1 75 ? -10.462 5.993 22.690 1.00 78.12 75 TYR A CA 1
ATOM 593 C C . TYR A 1 75 ? -9.467 5.011 23.343 1.00 78.12 75 TYR A C 1
ATOM 595 O O . TYR A 1 75 ? -9.102 3.992 22.749 1.00 78.12 75 TYR A O 1
ATOM 603 N N . ARG A 1 76 ? -9.050 5.282 24.590 1.00 69.75 76 ARG A N 1
ATOM 604 C CA . ARG A 1 76 ? -7.933 4.617 25.291 1.00 69.75 76 ARG A CA 1
ATOM 605 C C . ARG A 1 76 ? -8.116 3.105 25.532 1.00 69.75 76 ARG A C 1
ATOM 607 O O . ARG A 1 76 ? -7.138 2.401 25.762 1.00 69.75 76 ARG A O 1
ATOM 614 N N . THR A 1 77 ? -9.333 2.567 25.451 1.00 66.19 77 THR A N 1
ATOM 615 C CA . THR A 1 77 ? -9.604 1.121 25.605 1.00 66.19 77 THR A CA 1
ATOM 616 C C . THR A 1 77 ? -9.203 0.271 24.397 1.00 66.19 77 THR A C 1
ATOM 618 O O . THR A 1 77 ? -9.212 -0.956 24.483 1.00 66.19 77 THR A O 1
ATOM 621 N N . ALA A 1 78 ? -8.803 0.877 23.279 1.00 60.03 78 ALA A N 1
ATOM 622 C CA . ALA A 1 78 ? -8.375 0.152 22.089 1.00 60.03 78 ALA A CA 1
ATOM 623 C C . ALA A 1 78 ? -6.927 -0.376 22.221 1.00 60.03 78 ALA A C 1
ATOM 625 O O . ALA A 1 78 ? -6.014 0.095 21.553 1.00 60.03 78 ALA A O 1
ATOM 626 N N . GLN A 1 79 ? -6.701 -1.387 23.061 1.00 54.31 79 GLN A N 1
ATOM 627 C CA . GLN A 1 79 ? -5.372 -1.973 23.326 1.00 54.31 79 GLN A CA 1
ATOM 628 C C . GLN A 1 79 ? -4.774 -2.808 22.170 1.00 54.31 79 GLN A C 1
ATOM 630 O O . GLN A 1 79 ? -3.728 -3.426 22.333 1.00 54.31 79 GLN A O 1
ATOM 635 N N . LEU A 1 80 ? -5.395 -2.835 20.986 1.00 63.72 80 LEU A N 1
ATOM 636 C CA . LEU A 1 80 ? -4.996 -3.710 19.871 1.00 63.72 80 LEU A CA 1
ATOM 637 C C . LEU A 1 80 ? -4.545 -2.941 18.621 1.00 63.72 80 LEU A C 1
ATOM 639 O O . LEU A 1 80 ? -4.749 -3.397 17.494 1.00 63.72 80 LEU A O 1
ATOM 643 N N . TYR A 1 81 ? -3.948 -1.760 18.784 1.00 68.00 81 TYR A N 1
ATOM 644 C CA . TYR A 1 81 ? -3.364 -1.052 17.646 1.00 68.00 81 TYR A CA 1
ATOM 645 C C . TYR A 1 81 ? -2.001 -1.629 17.276 1.00 68.00 81 TYR A C 1
ATOM 647 O O . TYR A 1 81 ? -1.032 -1.495 18.014 1.00 68.00 81 TYR A O 1
ATOM 655 N N . HIS A 1 82 ? -1.933 -2.219 16.086 1.00 71.75 82 HIS A N 1
ATOM 656 C CA . HIS A 1 82 ? -0.681 -2.486 15.388 1.00 71.75 82 HIS A CA 1
ATOM 657 C C . HIS A 1 82 ? -0.535 -1.453 14.265 1.00 71.75 82 HIS A C 1
ATOM 659 O O . HIS A 1 82 ? -1.165 -1.623 13.217 1.00 71.75 82 HIS A O 1
ATOM 665 N N . PRO A 1 83 ? 0.224 -0.362 14.477 1.00 70.94 83 PRO A N 1
ATOM 666 C CA . PRO A 1 83 ? 0.421 0.648 13.448 1.00 70.94 83 PRO A CA 1
ATOM 667 C C . PRO A 1 83 ? 1.071 0.034 12.205 1.00 70.94 83 PRO A C 1
ATOM 669 O O . PRO A 1 83 ? 2.042 -0.721 12.294 1.00 70.94 83 PRO A O 1
ATOM 672 N N . ILE A 1 84 ? 0.550 0.383 11.029 1.00 70.19 84 ILE A N 1
ATOM 673 C CA . ILE A 1 84 ? 1.128 -0.041 9.751 1.00 70.19 84 ILE A CA 1
ATOM 674 C C . ILE A 1 84 ? 2.338 0.843 9.462 1.00 70.19 84 ILE A C 1
ATOM 676 O O . ILE A 1 84 ? 2.199 1.919 8.888 1.00 70.19 84 ILE A O 1
ATOM 680 N N . LEU A 1 85 ? 3.530 0.400 9.859 1.00 66.19 85 LEU A N 1
ATOM 681 C CA . LEU A 1 85 ? 4.761 1.184 9.710 1.00 66.19 85 LEU A CA 1
ATOM 682 C C . LEU A 1 85 ? 5.789 0.476 8.827 1.00 66.19 85 LEU A C 1
ATOM 684 O O . LEU A 1 85 ? 6.953 0.300 9.173 1.00 66.19 85 LEU A O 1
ATOM 688 N N . HIS A 1 86 ? 5.338 0.059 7.648 1.00 81.31 86 HIS A N 1
ATOM 689 C CA . HIS A 1 86 ? 6.227 -0.401 6.590 1.00 81.31 86 HIS A CA 1
ATOM 690 C C . HIS A 1 86 ? 6.170 0.588 5.435 1.00 81.31 86 HIS A C 1
ATOM 692 O O . HIS A 1 86 ? 5.304 0.483 4.568 1.00 81.31 86 HIS A O 1
ATOM 698 N N . LEU A 1 87 ? 7.088 1.555 5.452 1.00 88.31 87 LEU A N 1
ATOM 699 C CA . LEU A 1 87 ? 7.347 2.386 4.284 1.00 88.31 87 LEU A CA 1
ATOM 700 C C . LEU A 1 87 ? 7.995 1.525 3.198 1.00 88.31 87 LEU A C 1
ATOM 702 O O . LEU A 1 87 ? 8.836 0.670 3.483 1.00 88.31 87 LEU A O 1
ATOM 706 N N . GLU A 1 88 ? 7.586 1.745 1.956 1.00 88.69 88 GLU A N 1
ATOM 707 C CA . GLU A 1 88 ? 8.179 1.079 0.803 1.00 88.69 88 GLU A CA 1
ATOM 708 C C . GLU A 1 88 ? 9.533 1.734 0.485 1.00 88.69 88 GLU A C 1
ATOM 710 O O . GLU A 1 88 ? 9.635 2.967 0.509 1.00 88.69 88 GLU A O 1
ATOM 715 N N . PRO A 1 89 ? 10.582 0.960 0.166 1.00 93.88 89 PRO A N 1
ATOM 716 C CA . PRO A 1 89 ? 11.842 1.535 -0.281 1.00 93.88 89 PRO A CA 1
ATOM 717 C C . PRO A 1 89 ? 11.628 2.287 -1.599 1.00 93.88 89 PRO A C 1
ATOM 719 O O . PRO A 1 89 ? 11.033 1.754 -2.539 1.00 93.88 89 PRO A O 1
ATOM 722 N N . ILE A 1 90 ? 12.116 3.527 -1.668 1.00 94.69 90 ILE A N 1
ATOM 723 C CA . ILE A 1 90 ? 12.054 4.333 -2.890 1.00 94.69 90 ILE A CA 1
ATOM 724 C C . ILE A 1 90 ? 13.062 3.741 -3.886 1.00 94.69 90 ILE A C 1
ATOM 726 O O . ILE A 1 90 ? 14.248 3.669 -3.553 1.00 94.69 90 ILE A O 1
ATOM 730 N N . PRO A 1 91 ? 12.627 3.291 -5.077 1.00 91.94 91 PRO A N 1
ATOM 731 C CA . PRO A 1 91 ? 13.553 2.749 -6.061 1.00 91.94 91 PRO A CA 1
ATOM 732 C C . PRO A 1 91 ? 14.508 3.840 -6.566 1.00 91.94 91 PRO A C 1
ATOM 734 O O . PRO A 1 91 ? 14.127 5.003 -6.690 1.00 91.94 91 PRO A O 1
ATOM 737 N N . SER A 1 92 ? 15.752 3.470 -6.868 1.00 92.56 92 SER A N 1
ATOM 738 C CA . SER A 1 92 ? 16.697 4.344 -7.565 1.00 92.56 92 SER A CA 1
ATOM 739 C C . SER A 1 92 ? 16.517 4.226 -9.078 1.00 92.56 92 SER A C 1
ATOM 741 O O . SER A 1 92 ? 16.233 3.143 -9.592 1.00 92.56 92 SER A O 1
ATOM 743 N N . LEU A 1 93 ? 16.722 5.329 -9.804 1.00 89.69 93 LEU A N 1
ATOM 744 C CA . LEU A 1 93 ? 16.790 5.297 -11.266 1.00 89.69 93 LEU A CA 1
ATOM 745 C C . LEU A 1 93 ? 17.980 4.427 -11.676 1.00 89.69 93 LEU A C 1
ATOM 747 O O . LEU A 1 93 ? 19.129 4.776 -11.403 1.00 89.69 93 LEU A O 1
ATOM 751 N N . THR A 1 94 ? 17.713 3.284 -12.304 1.00 84.75 94 THR A N 1
ATOM 752 C CA . THR A 1 94 ? 18.758 2.322 -12.667 1.00 84.75 94 THR A CA 1
ATOM 753 C C . THR A 1 94 ? 18.950 2.362 -14.175 1.00 84.75 94 THR A C 1
ATOM 755 O O . THR A 1 94 ? 17.985 2.450 -14.928 1.00 84.75 94 THR A O 1
ATOM 758 N N . LYS A 1 95 ? 20.188 2.347 -14.678 1.00 81.00 95 LYS A N 1
ATOM 759 C CA . LYS A 1 95 ? 20.394 2.212 -16.129 1.00 81.00 95 LYS A CA 1
ATOM 760 C C . LYS A 1 95 ? 19.903 0.816 -16.561 1.00 81.00 95 LYS A C 1
ATOM 762 O O . LYS A 1 95 ? 20.296 -0.147 -15.905 1.00 81.00 95 LYS A O 1
ATOM 767 N N . PRO A 1 96 ? 19.073 0.679 -17.619 1.00 77.06 96 PRO A N 1
ATOM 768 C CA . PRO A 1 96 ? 18.659 -0.625 -18.116 1.00 77.06 96 PRO A CA 1
ATOM 769 C C . PRO A 1 96 ? 19.898 -1.468 -18.405 1.00 77.06 96 PRO A C 1
ATOM 771 O O . PRO A 1 96 ? 20.781 -1.028 -19.146 1.00 77.06 96 PRO A O 1
ATOM 774 N N . ALA A 1 97 ? 19.956 -2.673 -17.837 1.00 73.69 97 ALA A N 1
ATOM 775 C CA . ALA A 1 97 ? 21.070 -3.605 -18.032 1.00 73.69 97 ALA A CA 1
ATOM 776 C C . ALA A 1 97 ? 21.272 -3.997 -19.510 1.00 73.69 97 ALA A C 1
ATOM 778 O O . ALA A 1 97 ? 22.332 -4.482 -19.884 1.00 73.69 97 ALA A O 1
ATOM 779 N N . LEU A 1 98 ? 20.283 -3.715 -20.361 1.00 69.31 98 LEU A N 1
ATOM 780 C CA . LEU A 1 98 ? 20.309 -3.934 -21.808 1.00 69.31 98 LEU A CA 1
ATOM 781 C C . LEU A 1 98 ? 21.410 -3.142 -22.536 1.00 69.31 98 LEU A C 1
ATOM 783 O O . LEU A 1 98 ? 21.798 -3.510 -23.637 1.00 69.31 98 LEU A O 1
ATOM 787 N N . PHE A 1 99 ? 21.952 -2.086 -21.915 1.00 63.12 99 PHE A N 1
ATOM 788 C CA . PHE A 1 99 ? 23.079 -1.308 -22.453 1.00 63.12 99 PHE A CA 1
ATOM 789 C C . PHE A 1 99 ? 24.418 -1.645 -21.816 1.00 63.12 99 PHE A C 1
A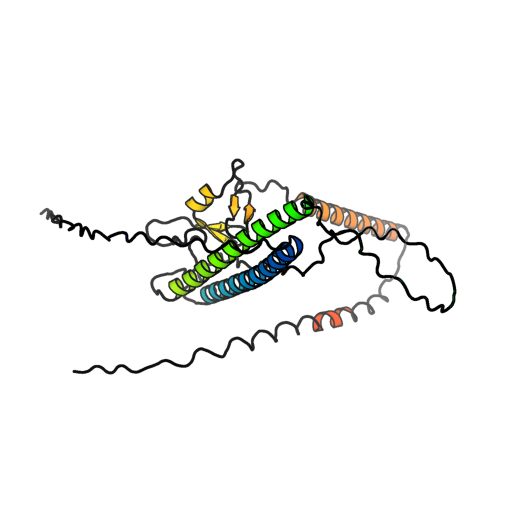TOM 791 O O . PHE A 1 99 ? 25.411 -0.971 -22.095 1.00 63.12 99 PHE A O 1
ATOM 798 N N . SER A 1 100 ? 24.478 -2.676 -20.977 1.00 62.97 100 SER A N 1
ATOM 799 C CA . SER A 1 100 ? 25.740 -3.356 -20.719 1.00 62.97 100 SER A CA 1
ATOM 800 C C . SER A 1 100 ? 26.050 -4.193 -21.953 1.00 62.97 100 SER A C 1
ATOM 802 O O . SER A 1 100 ? 26.086 -5.419 -21.895 1.00 62.97 100 SER A O 1
ATOM 804 N N . SER A 1 101 ? 26.232 -3.508 -23.091 1.00 59.03 101 SER A N 1
ATOM 805 C CA . SER A 1 101 ? 26.930 -4.041 -24.248 1.00 59.03 101 SER A CA 1
ATOM 806 C C . SER A 1 101 ? 28.118 -4.781 -23.681 1.00 59.03 101 SER A C 1
ATOM 808 O O . SER A 1 101 ? 28.856 -4.190 -22.887 1.00 59.03 101 SER A O 1
ATOM 810 N N . SER A 1 102 ? 28.230 -6.063 -24.011 1.00 58.31 102 SER A N 1
ATOM 811 C CA . SER A 1 102 ? 29.395 -6.878 -23.732 1.00 58.31 102 SER A CA 1
ATOM 812 C C . SER A 1 102 ? 30.600 -6.150 -24.312 1.00 58.31 102 SER A C 1
ATOM 814 O O . SER A 1 102 ? 31.006 -6.381 -25.448 1.00 58.31 102 SER A O 1
ATOM 816 N N . SER A 1 103 ? 31.145 -5.203 -23.557 1.00 58.19 103 SER A N 1
ATOM 817 C CA . SER A 1 103 ? 32.483 -4.709 -23.738 1.00 58.19 103 SER A CA 1
ATOM 818 C C . SER A 1 103 ? 33.321 -5.910 -23.360 1.00 58.19 103 SER A C 1
ATOM 820 O O . SER A 1 103 ? 33.709 -6.082 -22.203 1.00 58.19 103 SER A O 1
ATOM 822 N N . SER A 1 104 ? 33.482 -6.806 -24.333 1.00 59.16 104 SER A N 1
ATOM 823 C CA . SER A 1 104 ? 34.557 -7.771 -24.367 1.00 59.16 104 SER A CA 1
ATOM 824 C C . SER A 1 104 ? 35.780 -7.005 -23.884 1.00 59.16 104 SER A C 1
ATOM 826 O O . SER A 1 104 ? 36.022 -5.922 -24.423 1.00 59.16 104 SER A O 1
ATOM 828 N N . PRO A 1 105 ? 36.465 -7.459 -22.823 1.00 67.62 105 PRO A N 1
ATOM 829 C CA . PRO A 1 105 ? 37.598 -6.742 -22.267 1.00 67.62 105 PRO A CA 1
ATOM 830 C C . PRO A 1 105 ? 38.619 -6.567 -23.385 1.00 67.62 105 PRO A C 1
ATOM 832 O O . PRO A 1 105 ? 39.333 -7.501 -23.742 1.00 67.62 105 PRO A O 1
ATOM 835 N N . SER A 1 106 ? 38.619 -5.387 -24.004 1.00 60.09 106 SER A N 1
ATOM 836 C CA . SER A 1 106 ? 39.568 -5.043 -25.042 1.00 60.09 106 SER A CA 1
ATOM 837 C C . SER A 1 106 ? 40.911 -5.005 -24.345 1.00 60.09 106 SER A C 1
ATOM 839 O O . SER A 1 106 ? 41.149 -4.153 -23.485 1.00 60.09 106 SER A O 1
ATOM 841 N N . SER A 1 107 ? 41.739 -5.994 -24.665 1.00 61.06 107 SER A N 1
ATOM 842 C CA . SER A 1 107 ? 43.122 -6.081 -24.233 1.00 61.06 107 SER A CA 1
ATOM 843 C C . SER A 1 107 ? 43.801 -4.715 -24.391 1.00 61.06 107 SER A C 1
ATOM 845 O O . SER A 1 107 ? 43.527 -4.016 -25.371 1.00 61.06 107 SER A O 1
ATOM 847 N N . PRO A 1 108 ? 44.670 -4.310 -23.450 1.00 65.00 108 PRO A N 1
ATOM 848 C CA . PRO A 1 108 ? 45.363 -3.033 -23.522 1.00 65.00 108 PRO A CA 1
ATOM 849 C C . PRO A 1 108 ? 46.313 -3.039 -24.727 1.00 65.00 108 PRO A C 1
ATOM 851 O O . PRO A 1 108 ? 47.453 -3.488 -24.641 1.00 65.00 108 PRO A O 1
ATOM 854 N N . SER A 1 109 ? 45.828 -2.563 -25.875 1.00 57.09 109 SER A N 1
ATOM 855 C CA . SER A 1 109 ? 46.642 -2.351 -27.067 1.00 57.09 109 SER A CA 1
ATOM 856 C C . SER A 1 109 ? 47.420 -1.054 -26.887 1.00 57.09 109 SER A C 1
ATOM 858 O O . SER A 1 109 ? 46.968 0.034 -27.237 1.00 57.09 109 SER A O 1
ATOM 860 N N . SER A 1 110 ? 48.596 -1.187 -26.283 1.00 71.06 110 SER A N 1
ATOM 861 C CA . SER A 1 110 ? 49.656 -0.188 -26.307 1.00 71.06 110 SER A CA 1
ATOM 862 C C . SER A 1 110 ? 50.081 0.040 -27.754 1.00 71.06 110 SER A C 1
ATOM 864 O O . SER A 1 110 ? 50.726 -0.837 -28.307 1.00 71.06 110 SER A O 1
ATOM 866 N N . HIS A 1 111 ? 49.741 1.175 -28.373 1.00 52.16 111 HIS A N 1
ATOM 867 C CA . HIS A 1 111 ? 50.513 1.687 -29.508 1.00 52.16 111 HIS A CA 1
ATOM 868 C C . HIS A 1 111 ? 50.356 3.205 -29.703 1.00 52.16 111 HIS A C 1
ATOM 870 O O . HIS A 1 111 ? 49.287 3.738 -29.983 1.00 52.16 111 HIS A O 1
ATOM 876 N N . HIS A 1 112 ? 51.498 3.873 -29.542 1.00 65.88 112 HIS A N 1
ATOM 877 C CA . HIS A 1 112 ? 51.966 5.066 -30.247 1.00 65.88 112 HIS A CA 1
ATOM 878 C C . HIS A 1 112 ? 51.394 5.244 -31.673 1.00 65.88 112 HIS A C 1
ATOM 880 O O . HIS A 1 112 ? 51.499 4.315 -32.466 1.00 65.88 112 HIS A O 1
ATOM 886 N N . HIS A 1 113 ? 50.919 6.445 -32.042 1.00 60.22 113 HIS A N 1
ATOM 887 C CA . HIS A 1 113 ? 51.666 7.445 -32.843 1.00 60.22 113 HIS A CA 1
ATOM 888 C C . HIS A 1 113 ? 50.795 8.430 -33.661 1.00 60.22 113 HIS A C 1
ATOM 890 O O . HIS A 1 113 ? 49.680 8.133 -34.060 1.00 60.22 113 HIS A O 1
ATOM 896 N N . HIS A 1 114 ? 51.433 9.580 -33.927 1.00 53.66 114 HIS A N 1
ATOM 897 C CA . HIS A 1 114 ? 51.375 10.483 -35.089 1.00 53.66 114 HIS A CA 1
ATOM 898 C C . HIS A 1 114 ? 50.064 11.097 -35.617 1.00 53.66 114 HIS A C 1
ATOM 900 O O . HIS A 1 114 ? 49.116 10.441 -36.029 1.00 53.66 114 HIS A O 1
ATOM 906 N N . HIS A 1 115 ? 50.131 12.430 -35.732 1.00 50.62 115 HIS A N 1
ATOM 907 C CA . HIS A 1 115 ? 49.225 13.301 -36.470 1.00 50.62 115 HIS A CA 1
ATOM 908 C C . HIS A 1 115 ? 49.435 13.168 -37.984 1.00 50.62 115 HIS A C 1
ATOM 910 O O . HIS A 1 115 ? 50.494 13.534 -38.490 1.00 50.62 115 HIS A O 1
ATOM 916 N N . HIS A 1 116 ? 48.397 12.755 -38.712 1.00 54.38 116 HIS A N 1
ATOM 917 C CA . HIS A 1 116 ? 48.283 12.992 -40.151 1.00 54.38 116 HIS A CA 1
ATOM 918 C C . HIS A 1 116 ? 46.876 13.508 -40.483 1.00 54.38 116 HIS A C 1
ATOM 920 O O . HIS A 1 116 ? 45.874 12.868 -40.171 1.00 54.38 116 HIS A O 1
ATOM 926 N N . HIS A 1 117 ? 46.812 14.692 -41.095 1.00 53.84 117 HIS A N 1
ATOM 927 C CA . HIS A 1 117 ? 45.589 15.308 -41.610 1.00 53.84 117 HIS A CA 1
ATOM 928 C C . HIS A 1 117 ? 45.204 14.663 -42.951 1.00 53.84 117 HIS A C 1
ATOM 930 O O . HIS A 1 117 ? 45.961 14.774 -43.913 1.00 53.84 117 HIS A O 1
ATOM 936 N N . HIS A 1 118 ? 44.020 14.049 -43.031 1.00 54.12 118 HIS A N 1
ATOM 937 C CA . HIS A 1 118 ? 43.394 13.628 -44.289 1.00 54.12 118 HIS A CA 1
ATOM 938 C C . HIS A 1 118 ? 41.967 14.184 -44.397 1.00 54.12 118 HIS A C 1
ATOM 940 O O . HIS A 1 118 ? 41.148 14.019 -43.495 1.00 54.12 118 HIS A O 1
ATOM 946 N N . HIS A 1 119 ? 41.683 14.846 -45.522 1.00 57.12 119 HIS A N 1
ATOM 947 C CA . HIS A 1 119 ? 40.342 15.228 -45.967 1.00 57.12 119 HIS A CA 1
ATOM 948 C C . HIS A 1 119 ? 39.587 13.975 -46.436 1.00 57.12 119 HIS A C 1
ATOM 950 O O . HIS A 1 119 ? 40.036 13.313 -47.371 1.00 57.12 119 HIS A O 1
ATOM 956 N N . HIS A 1 120 ? 38.442 13.665 -45.821 1.00 53.53 120 HIS A N 1
ATOM 957 C CA . HIS A 1 120 ? 37.576 12.559 -46.235 1.00 53.53 120 HIS A CA 1
ATOM 958 C C . HIS A 1 120 ? 36.304 13.048 -46.937 1.00 53.53 120 HIS A C 1
ATOM 960 O O . HIS A 1 120 ? 35.584 13.915 -46.445 1.00 53.53 120 HIS A O 1
ATOM 966 N N . HIS A 1 121 ? 36.043 12.431 -48.090 1.00 56.06 121 HIS A N 1
ATOM 967 C CA . HIS A 1 121 ? 34.780 12.430 -48.820 1.00 56.06 121 HIS A CA 1
ATOM 968 C C . HIS A 1 121 ? 33.635 11.922 -47.927 1.00 56.06 121 HIS A C 1
ATOM 970 O O . HIS A 1 121 ? 33.732 10.839 -47.350 1.00 56.06 121 HIS A O 1
ATOM 976 N N . HIS A 1 122 ? 32.534 12.676 -47.860 1.00 51.53 122 HIS A N 1
ATOM 977 C CA . HIS A 1 122 ? 31.277 12.229 -47.260 1.00 51.53 122 HIS A CA 1
ATOM 978 C C . HIS A 1 122 ? 30.661 11.106 -48.105 1.00 51.53 122 HIS A C 1
ATOM 980 O O . HIS A 1 122 ? 30.052 11.355 -49.144 1.00 51.53 122 HIS A O 1
ATOM 986 N N . GLN A 1 123 ? 30.829 9.867 -47.654 1.00 56.94 123 GLN A N 1
ATOM 987 C CA . GLN A 1 123 ? 30.069 8.717 -48.127 1.00 56.94 123 GLN A CA 1
ATOM 988 C C . GLN A 1 123 ? 28.768 8.646 -47.298 1.00 56.94 123 GLN A C 1
ATOM 990 O O . GLN A 1 123 ? 28.853 8.735 -46.070 1.00 56.94 123 GLN A O 1
ATOM 995 N N . PRO A 1 124 ? 27.572 8.546 -47.909 1.00 61.84 124 PRO A N 1
ATOM 996 C CA . PRO A 1 124 ? 26.328 8.390 -47.162 1.00 61.84 124 PRO A CA 1
ATOM 997 C C . PRO A 1 124 ? 26.362 7.045 -46.431 1.00 61.84 124 PRO A C 1
ATOM 999 O O . PRO A 1 124 ? 26.404 5.986 -47.058 1.00 61.84 124 PRO A O 1
ATOM 1002 N N . SER A 1 125 ? 26.422 7.102 -45.100 1.00 61.53 125 SER A N 1
ATOM 1003 C CA . SER A 1 125 ? 26.379 5.922 -44.243 1.00 61.53 125 SER A CA 1
ATOM 1004 C C . SER A 1 125 ? 25.104 5.125 -44.534 1.00 61.53 125 SER A C 1
ATOM 1006 O O . SER A 1 125 ? 24.033 5.730 -44.584 1.00 61.53 125 SER A O 1
ATOM 1008 N N . PRO A 1 126 ? 25.186 3.794 -44.713 1.00 61.16 126 PRO A N 1
ATOM 1009 C CA . PRO A 1 126 ? 23.995 2.959 -44.800 1.00 61.16 126 PRO A CA 1
ATOM 1010 C C . PRO A 1 126 ? 23.164 3.159 -43.532 1.0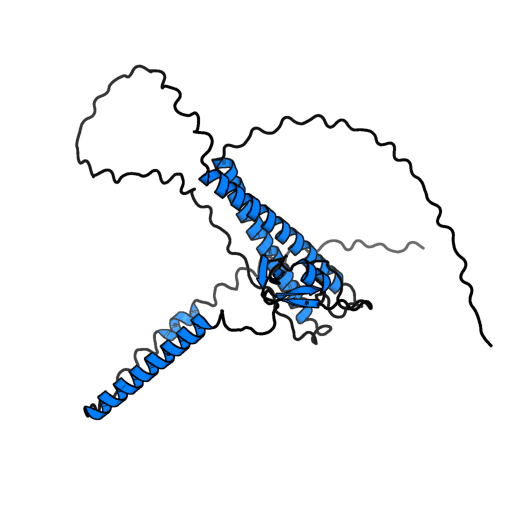0 61.16 126 PRO A C 1
ATOM 1012 O O . PRO A 1 126 ? 23.744 3.253 -42.448 1.00 61.16 126 PRO A O 1
ATOM 1015 N N . ASP A 1 127 ? 21.840 3.236 -43.693 1.00 51.72 127 ASP A N 1
ATOM 1016 C CA . ASP A 1 127 ? 20.816 3.424 -42.656 1.00 51.72 127 ASP A CA 1
ATOM 1017 C C . ASP A 1 127 ? 20.841 2.301 -41.591 1.00 51.72 127 ASP A C 1
ATOM 1019 O O . ASP A 1 127 ? 19.929 1.490 -41.440 1.00 51.72 127 ASP A O 1
ATOM 1023 N N . LEU A 1 128 ? 21.924 2.237 -40.821 1.00 55.69 128 LEU A N 1
ATOM 1024 C CA . LEU A 1 128 ? 22.028 1.579 -39.532 1.00 55.69 128 LEU A CA 1
ATOM 1025 C C . LEU A 1 128 ? 21.290 2.477 -38.558 1.00 55.69 128 LEU A C 1
ATOM 1027 O O . LEU A 1 128 ? 21.873 3.447 -38.091 1.00 55.69 128 LEU A O 1
ATOM 1031 N N . ASN A 1 129 ? 20.007 2.202 -38.335 1.00 58.34 129 ASN A N 1
ATOM 1032 C CA . ASN A 1 129 ? 19.294 2.382 -37.062 1.00 58.34 129 ASN A CA 1
ATOM 1033 C C . ASN A 1 129 ? 17.783 2.208 -37.281 1.00 58.34 129 ASN A C 1
ATOM 1035 O O . ASN A 1 129 ? 16.985 3.008 -36.802 1.00 58.34 129 ASN A O 1
ATOM 1039 N N . THR A 1 130 ? 17.353 1.153 -37.976 1.00 59.31 130 THR A N 1
ATOM 1040 C CA . THR A 1 130 ? 16.038 0.589 -37.655 1.00 59.31 130 THR A CA 1
ATOM 1041 C C . THR A 1 130 ? 16.237 -0.222 -36.373 1.00 59.31 130 THR A C 1
ATOM 1043 O O . THR A 1 130 ? 16.870 -1.279 -36.423 1.00 59.31 130 THR A O 1
ATOM 1046 N N . PRO A 1 131 ? 15.827 0.285 -35.190 1.00 58.66 131 PRO A N 1
ATOM 1047 C CA . PRO A 1 131 ? 15.952 -0.471 -33.955 1.00 58.66 131 PRO A CA 1
ATOM 1048 C C . PRO A 1 131 ? 15.191 -1.780 -34.141 1.00 58.66 131 PRO A C 1
ATOM 1050 O O . PRO A 1 131 ? 13.983 -1.768 -34.383 1.00 58.66 131 PRO A O 1
ATOM 1053 N N . SER A 1 132 ? 15.923 -2.896 -34.081 1.00 59.62 132 SER A N 1
ATOM 1054 C CA . SER A 1 132 ? 15.367 -4.249 -34.065 1.00 59.62 132 SER A CA 1
ATOM 1055 C C . SER A 1 132 ? 14.232 -4.273 -33.046 1.00 59.62 132 SER A C 1
ATOM 1057 O O . SER A 1 132 ? 14.460 -4.126 -31.847 1.00 59.62 132 SER A O 1
ATOM 1059 N N . THR A 1 133 ? 13.008 -4.333 -33.559 1.00 62.19 133 THR A N 1
ATOM 1060 C CA . THR A 1 133 ? 11.836 -3.685 -32.958 1.00 62.19 133 THR A CA 1
ATOM 1061 C C . THR A 1 133 ? 11.317 -4.373 -31.698 1.00 62.19 133 THR A C 1
ATOM 1063 O O . THR A 1 133 ? 10.462 -3.820 -31.021 1.00 62.19 133 THR A O 1
ATOM 1066 N N . GLU A 1 134 ? 11.834 -5.537 -31.307 1.00 73.12 134 GLU A N 1
ATOM 1067 C CA . GLU A 1 134 ? 11.228 -6.318 -30.228 1.00 73.12 134 GLU A CA 1
ATOM 1068 C C . GLU A 1 134 ? 12.278 -7.085 -29.419 1.00 73.12 134 GLU A C 1
ATOM 1070 O O . GLU A 1 134 ? 12.521 -8.266 -29.649 1.00 73.12 134 GLU A O 1
ATOM 1075 N N . ASP A 1 135 ? 12.908 -6.430 -28.440 1.00 85.12 135 ASP A N 1
ATOM 1076 C CA . ASP A 1 135 ? 13.599 -7.165 -27.376 1.00 85.12 135 ASP A CA 1
ATOM 1077 C C . ASP A 1 135 ? 12.542 -7.744 -26.404 1.00 85.12 135 ASP A C 1
ATOM 1079 O O . ASP A 1 135 ? 11.924 -6.985 -25.639 1.00 85.12 135 ASP A O 1
ATOM 1083 N N . PRO A 1 136 ? 12.320 -9.076 -26.379 1.00 89.44 136 PRO A N 1
ATOM 1084 C CA . PRO A 1 136 ? 11.312 -9.692 -25.518 1.00 89.44 136 PRO A CA 1
ATOM 1085 C C . PRO A 1 136 ? 11.597 -9.473 -24.024 1.00 89.44 136 PRO A C 1
ATOM 1087 O O . PRO A 1 136 ? 10.668 -9.450 -23.206 1.00 89.44 136 PRO A O 1
ATOM 1090 N N . HIS A 1 137 ? 12.863 -9.278 -23.638 1.00 88.62 137 HIS A N 1
ATOM 1091 C CA . HIS A 1 137 ? 13.233 -9.008 -22.253 1.00 88.62 137 HIS A CA 1
ATOM 1092 C C . HIS A 1 137 ? 12.807 -7.599 -21.823 1.00 88.62 137 HIS A C 1
ATOM 1094 O O . HIS A 1 137 ? 12.252 -7.424 -20.727 1.00 88.62 137 HIS A O 1
ATOM 1100 N N . LEU A 1 138 ? 13.012 -6.597 -22.685 1.00 88.25 138 LEU A N 1
ATOM 1101 C CA . LEU A 1 138 ? 12.545 -5.232 -22.439 1.00 88.25 138 LEU A CA 1
ATOM 1102 C C . LEU A 1 138 ? 11.024 -5.203 -22.277 1.00 88.25 138 LEU A C 1
ATOM 1104 O O . LEU A 1 138 ? 10.525 -4.646 -21.297 1.00 88.25 138 LEU A O 1
ATOM 1108 N N . GLN A 1 139 ? 10.291 -5.885 -23.159 1.00 89.94 139 GLN A N 1
ATOM 1109 C CA . GLN A 1 139 ? 8.829 -5.908 -23.115 1.00 89.94 139 GLN A CA 1
ATOM 1110 C C . GLN A 1 139 ? 8.283 -6.565 -21.837 1.00 89.94 139 GLN A C 1
ATOM 1112 O O . GLN A 1 139 ? 7.350 -6.052 -21.205 1.00 89.94 139 GLN A O 1
ATOM 1117 N N . LYS A 1 140 ? 8.895 -7.669 -21.392 1.00 92.00 140 LYS A N 1
ATOM 1118 C CA . LYS A 1 140 ? 8.561 -8.315 -20.111 1.00 92.00 140 LYS A CA 1
ATOM 1119 C C . LYS A 1 140 ? 8.830 -7.389 -18.921 1.00 92.00 140 LYS A C 1
ATOM 1121 O O . LYS A 1 140 ? 8.009 -7.299 -18.000 1.00 92.00 140 LYS A O 1
ATOM 1126 N N . THR A 1 141 ? 9.960 -6.683 -18.944 1.00 92.00 141 THR A N 1
ATOM 1127 C CA . THR A 1 141 ? 10.345 -5.724 -17.899 1.00 92.00 141 THR A CA 1
ATOM 1128 C C . THR A 1 141 ? 9.353 -4.564 -17.834 1.00 92.00 141 THR A C 1
ATOM 1130 O O . THR A 1 141 ? 8.835 -4.250 -16.760 1.00 92.00 141 THR A O 1
ATOM 1133 N N . LEU A 1 142 ? 9.014 -3.983 -18.984 1.00 92.88 142 LEU A N 1
ATOM 1134 C CA . LEU A 1 142 ? 8.040 -2.905 -19.112 1.00 92.88 142 LEU A CA 1
ATOM 1135 C C . LEU A 1 142 ? 6.657 -3.328 -18.596 1.00 92.88 142 LEU A C 1
ATOM 1137 O O . LEU A 1 142 ? 6.038 -2.609 -17.815 1.00 92.88 142 LEU A O 1
ATOM 1141 N N . THR A 1 143 ? 6.193 -4.524 -18.964 1.00 93.88 143 THR A N 1
ATOM 1142 C CA . THR A 1 143 ? 4.905 -5.075 -18.503 1.00 93.88 143 THR A CA 1
ATOM 1143 C C . THR A 1 143 ? 4.875 -5.242 -16.982 1.00 93.88 143 THR A C 1
ATOM 1145 O O . THR A 1 143 ? 3.902 -4.868 -16.318 1.00 93.88 143 THR A O 1
ATOM 1148 N N . THR A 1 144 ? 5.970 -5.741 -16.404 1.00 94.12 144 THR A N 1
ATOM 1149 C CA . THR A 1 144 ? 6.126 -5.876 -14.948 1.00 94.12 144 THR A CA 1
ATOM 1150 C C . THR A 1 144 ? 6.076 -4.510 -14.262 1.00 94.12 144 THR A C 1
ATOM 1152 O O . THR A 1 144 ? 5.389 -4.333 -13.252 1.00 94.12 144 THR A O 1
ATOM 1155 N N . LEU A 1 145 ? 6.760 -3.516 -14.830 1.00 94.88 145 LEU A N 1
ATOM 1156 C CA . LEU A 1 145 ? 6.810 -2.160 -14.296 1.00 94.88 145 LEU A CA 1
ATOM 1157 C C . LEU A 1 145 ? 5.445 -1.461 -14.376 1.00 94.88 145 LEU A C 1
ATOM 1159 O O . LEU A 1 145 ? 4.991 -0.904 -13.377 1.00 94.88 145 LEU A O 1
ATOM 1163 N N . LYS A 1 146 ? 4.741 -1.574 -15.508 1.00 95.62 146 LYS A N 1
ATOM 1164 C CA . LYS A 1 146 ? 3.363 -1.084 -15.687 1.00 95.62 146 LYS A CA 1
ATOM 1165 C C . LYS A 1 146 ? 2.402 -1.705 -14.674 1.00 95.62 146 LYS A C 1
ATOM 1167 O O . LYS A 1 146 ? 1.634 -0.987 -14.034 1.00 95.62 146 LYS A O 1
ATOM 1172 N N . THR A 1 147 ? 2.498 -3.017 -14.457 1.00 94.62 147 THR A N 1
ATOM 1173 C CA . THR A 1 147 ? 1.705 -3.723 -13.436 1.00 94.62 147 THR A CA 1
ATOM 1174 C C . THR A 1 147 ? 1.986 -3.161 -12.042 1.00 94.62 147 THR A C 1
ATOM 1176 O O . THR A 1 147 ? 1.065 -2.854 -11.283 1.00 94.62 147 THR A O 1
ATOM 1179 N N . ARG A 1 148 ? 3.262 -2.937 -11.708 1.00 94.38 148 ARG A N 1
ATOM 1180 C CA . ARG A 1 148 ? 3.651 -2.353 -10.420 1.00 94.38 148 ARG A CA 1
ATOM 1181 C C . ARG A 1 148 ? 3.164 -0.913 -10.250 1.00 94.38 148 ARG A C 1
ATOM 1183 O O . ARG A 1 148 ? 2.724 -0.563 -9.159 1.00 94.38 148 ARG A O 1
ATOM 1190 N N . ILE A 1 149 ? 3.208 -0.093 -11.298 1.00 96.19 149 ILE A N 1
ATOM 1191 C CA . ILE A 1 149 ? 2.650 1.269 -11.302 1.00 96.19 149 ILE A CA 1
ATOM 1192 C C . ILE A 1 149 ? 1.148 1.236 -11.029 1.00 96.19 149 ILE A C 1
ATOM 1194 O O . ILE A 1 149 ? 0.670 1.988 -10.180 1.00 96.19 149 ILE A O 1
ATOM 1198 N N . HIS A 1 150 ? 0.412 0.347 -11.701 1.00 95.88 150 HIS A N 1
ATOM 1199 C CA . HIS A 1 150 ? -1.025 0.181 -11.488 1.00 95.88 150 HIS A CA 1
ATOM 1200 C C . HIS A 1 150 ? -1.337 -0.156 -10.022 1.00 95.88 150 HIS A C 1
ATOM 1202 O O . HIS A 1 150 ? -2.155 0.514 -9.389 1.00 95.88 150 HIS A O 1
ATOM 1208 N N . ILE A 1 151 ? -0.606 -1.119 -9.452 1.00 93.00 151 ILE A N 1
ATOM 1209 C CA . ILE A 1 151 ? -0.722 -1.500 -8.039 1.00 93.00 151 ILE A CA 1
ATOM 1210 C C . ILE A 1 151 ? -0.402 -0.320 -7.112 1.00 93.00 151 ILE A C 1
ATOM 1212 O O . ILE A 1 151 ? -1.174 -0.026 -6.199 1.00 93.00 151 ILE A O 1
ATOM 1216 N N . LEU A 1 152 ? 0.716 0.380 -7.328 1.00 94.88 152 LEU A N 1
ATOM 1217 C CA . LEU A 1 152 ? 1.102 1.529 -6.503 1.00 94.88 152 LEU A CA 1
ATOM 1218 C C . LEU A 1 152 ? 0.045 2.632 -6.548 1.00 94.88 152 LEU A C 1
ATOM 1220 O O . LEU A 1 152 ? -0.301 3.179 -5.504 1.00 94.88 152 LEU A O 1
ATOM 1224 N N . ARG A 1 153 ? -0.509 2.924 -7.727 1.00 96.44 153 ARG A N 1
ATOM 1225 C CA . ARG A 1 153 ? -1.577 3.914 -7.891 1.00 96.44 153 ARG A CA 1
ATOM 1226 C C . ARG A 1 153 ? -2.815 3.532 -7.086 1.00 96.44 153 ARG A C 1
ATOM 1228 O O . ARG A 1 153 ? -3.300 4.354 -6.313 1.00 96.44 153 ARG A O 1
ATOM 1235 N N . ALA A 1 154 ? -3.276 2.287 -7.206 1.00 93.25 154 ALA A N 1
ATOM 1236 C CA . ALA A 1 154 ? -4.410 1.788 -6.430 1.00 93.25 154 ALA A CA 1
ATOM 1237 C C . ALA A 1 154 ? -4.158 1.907 -4.915 1.00 93.25 154 ALA A C 1
ATOM 1239 O O . ALA A 1 154 ? -5.030 2.355 -4.173 1.00 93.25 154 ALA A O 1
ATOM 1240 N N . ARG A 1 155 ? -2.939 1.593 -4.453 1.00 94.38 155 ARG A N 1
ATOM 1241 C CA . ARG A 1 155 ? -2.549 1.742 -3.040 1.00 94.38 155 ARG A CA 1
ATOM 1242 C C . ARG A 1 155 ? -2.520 3.197 -2.579 1.00 94.38 155 ARG A C 1
ATOM 1244 O O . ARG A 1 155 ? -2.938 3.466 -1.457 1.00 94.38 155 ARG A O 1
ATOM 1251 N N . VAL A 1 156 ? -2.041 4.126 -3.409 1.00 96.25 156 VAL A N 1
ATOM 1252 C CA . VAL A 1 156 ? -2.038 5.566 -3.099 1.00 96.25 156 VAL A CA 1
ATOM 1253 C C . VAL A 1 156 ? -3.465 6.073 -2.919 1.00 96.25 156 VAL A C 1
ATOM 1255 O O . VAL A 1 156 ? -3.756 6.694 -1.898 1.00 96.25 156 VAL A O 1
ATOM 1258 N N . GLU A 1 157 ? -4.355 5.785 -3.870 1.00 96.69 157 GLU A N 1
ATOM 1259 C CA . GLU A 1 157 ? -5.753 6.223 -3.792 1.00 96.69 157 GLU A CA 1
ATOM 1260 C C . GLU A 1 157 ? -6.465 5.596 -2.597 1.00 96.69 157 GLU A C 1
ATOM 1262 O O . GLU A 1 157 ? -7.117 6.302 -1.826 1.00 96.69 157 GLU A O 1
ATOM 1267 N N . LYS A 1 158 ? -6.238 4.303 -2.348 1.00 95.31 158 LYS A N 1
ATOM 1268 C CA . LYS A 1 158 ? -6.805 3.654 -1.170 1.00 95.31 158 LYS A CA 1
ATOM 1269 C C . LYS A 1 158 ? -6.259 4.240 0.132 1.00 95.31 158 LYS A C 1
ATOM 1271 O O . LYS A 1 158 ? -7.006 4.433 1.083 1.00 95.31 158 LYS A O 1
ATOM 1276 N N . GLY A 1 159 ? -4.973 4.582 0.182 1.00 94.94 159 GLY A N 1
ATOM 1277 C CA . GLY A 1 159 ? -4.365 5.271 1.321 1.00 94.94 159 GLY A CA 1
ATOM 1278 C C . GLY A 1 159 ? -5.022 6.622 1.619 1.00 94.94 159 GLY A C 1
ATOM 1279 O O . GLY A 1 159 ? -5.286 6.916 2.786 1.00 94.94 159 GLY A O 1
ATOM 1280 N N . LYS A 1 160 ? -5.341 7.406 0.579 1.00 96.94 160 LYS A N 1
ATOM 1281 C CA . LYS A 1 160 ? -6.074 8.676 0.714 1.00 96.94 160 LYS A CA 1
ATOM 1282 C C . LYS A 1 160 ? -7.479 8.455 1.268 1.00 96.94 160 LYS A C 1
ATOM 1284 O O . LYS A 1 160 ? -7.842 9.110 2.238 1.00 96.94 160 LYS A O 1
ATOM 1289 N N . GLU A 1 161 ? -8.229 7.511 0.696 1.00 97.38 161 GLU A N 1
ATOM 1290 C CA . GLU A 1 161 ? -9.585 7.157 1.138 1.00 97.38 161 GLU A CA 1
ATOM 1291 C C . GLU A 1 161 ? -9.609 6.794 2.630 1.00 97.38 161 GLU A C 1
ATOM 1293 O O . GLU A 1 161 ? -10.425 7.313 3.387 1.00 97.38 161 GLU A O 1
ATOM 1298 N N . LEU A 1 162 ? -8.663 5.962 3.078 1.00 96.06 162 LEU A N 1
ATOM 1299 C CA . LEU A 1 162 ? -8.567 5.553 4.480 1.00 96.06 162 LEU A CA 1
ATOM 1300 C C . LEU A 1 162 ? -8.207 6.708 5.414 1.00 96.06 162 LEU A C 1
ATOM 1302 O O . LEU A 1 162 ? -8.788 6.812 6.491 1.00 96.06 162 LEU A O 1
ATOM 1306 N N . ALA A 1 163 ? -7.259 7.564 5.026 1.00 95.81 163 ALA A N 1
ATOM 1307 C CA . ALA A 1 163 ? -6.893 8.729 5.827 1.00 95.81 163 ALA A CA 1
ATOM 1308 C C . ALA A 1 163 ? -8.076 9.701 5.965 1.00 95.81 163 ALA A C 1
ATOM 1310 O O . ALA A 1 163 ? -8.411 10.101 7.079 1.00 95.81 163 ALA A O 1
ATOM 1311 N N . SER A 1 164 ? -8.751 10.009 4.854 1.00 97.50 164 SER A N 1
ATOM 1312 C CA . SER A 1 164 ? -9.941 10.864 4.841 1.00 97.50 164 SER A CA 1
ATOM 1313 C C . SER A 1 164 ? -11.089 10.280 5.661 1.00 97.50 164 SER A C 1
ATOM 1315 O O . SER A 1 164 ? -11.774 11.019 6.365 1.00 97.50 164 SER A O 1
ATOM 1317 N N . GLU A 1 165 ? -11.289 8.961 5.630 1.00 97.56 165 GLU A N 1
ATOM 1318 C CA . GLU A 1 165 ? -12.312 8.326 6.458 1.00 97.56 165 GLU A CA 1
ATOM 1319 C C . GLU A 1 165 ? -11.982 8.411 7.952 1.00 97.56 165 GLU A C 1
ATOM 1321 O O . GLU A 1 165 ? -12.873 8.693 8.754 1.00 97.56 165 GLU A O 1
ATOM 1326 N N . ILE A 1 166 ? -10.722 8.194 8.348 1.00 95.25 166 ILE A N 1
ATOM 1327 C CA . ILE A 1 166 ? -10.312 8.335 9.753 1.00 95.25 166 ILE A CA 1
ATOM 1328 C C . ILE A 1 166 ? -10.578 9.766 10.229 1.00 95.25 166 ILE A C 1
ATOM 1330 O O . ILE A 1 166 ? -11.212 9.946 11.267 1.00 95.25 166 ILE A O 1
ATOM 1334 N N . GLU A 1 167 ? -10.173 10.775 9.454 1.00 97.00 167 GLU A N 1
ATOM 1335 C CA . GLU A 1 167 ? -10.433 12.188 9.761 1.00 97.00 167 GLU A CA 1
ATOM 1336 C C . GLU A 1 167 ? -11.931 12.466 9.911 1.00 97.00 167 GLU A C 1
ATOM 1338 O O . GLU A 1 167 ? -12.362 12.996 10.936 1.00 97.00 167 GLU A O 1
ATOM 1343 N N . ARG A 1 168 ? -12.748 12.032 8.941 1.00 97.31 168 ARG A N 1
ATOM 1344 C CA . ARG A 1 168 ? -14.209 12.180 8.988 1.00 97.31 168 ARG A CA 1
ATOM 1345 C C . ARG A 1 168 ? -14.810 11.517 10.226 1.00 97.31 168 ARG A C 1
ATOM 1347 O O . ARG A 1 168 ? -15.738 12.050 10.824 1.00 97.31 168 ARG A O 1
ATOM 1354 N N . ARG A 1 169 ? -14.319 10.345 10.627 1.00 94.94 169 ARG A N 1
ATOM 1355 C CA . ARG A 1 169 ? -14.822 9.644 11.817 1.00 94.94 169 ARG A CA 1
ATOM 1356 C C . ARG A 1 169 ? -14.387 10.312 13.115 1.00 94.94 169 ARG A C 1
ATOM 1358 O O . ARG A 1 169 ? -15.155 10.299 14.071 1.00 94.94 169 ARG A O 1
ATOM 1365 N N . MET A 1 170 ? -13.199 10.911 13.154 1.00 94.19 170 MET A N 1
ATOM 1366 C CA . MET A 1 170 ? -12.700 11.647 14.320 1.00 94.19 170 MET A CA 1
ATOM 1367 C C . MET A 1 170 ? -13.511 12.913 14.621 1.00 94.19 170 MET A C 1
ATOM 1369 O O . MET A 1 170 ? -13.558 13.328 15.779 1.00 94.19 170 MET A O 1
ATOM 1373 N N . THR A 1 171 ? -14.174 13.505 13.621 1.00 95.81 171 THR A N 1
ATOM 1374 C CA . THR A 1 171 ? -15.045 14.677 13.816 1.00 95.81 171 THR A CA 1
ATOM 1375 C C . THR A 1 171 ? -16.458 14.324 14.284 1.00 95.81 171 THR A C 1
ATOM 1377 O O . THR A 1 171 ? -17.195 15.220 14.688 1.00 95.81 171 THR A O 1
ATOM 1380 N N . ILE A 1 172 ? -16.853 13.044 14.280 1.00 94.75 172 ILE A N 1
ATOM 1381 C CA . ILE A 1 172 ? -18.198 12.601 14.675 1.00 94.75 172 ILE A CA 1
ATOM 1382 C C . ILE A 1 172 ? -18.175 12.120 16.134 1.00 94.75 172 ILE A C 1
ATOM 1384 O O . ILE A 1 172 ? -17.698 11.015 16.400 1.00 94.75 172 ILE A O 1
ATOM 1388 N N . PRO A 1 173 ? -18.776 12.854 17.093 1.00 91.56 173 PRO A N 1
ATOM 1389 C CA . PRO A 1 173 ? -18.673 12.522 18.519 1.00 91.56 173 PRO A CA 1
ATOM 1390 C C . PRO A 1 173 ? -19.284 11.168 18.908 1.00 91.56 173 PRO A C 1
ATOM 1392 O O . PRO A 1 173 ? -18.943 10.606 19.944 1.00 91.56 173 PRO A O 1
ATOM 1395 N N . LYS A 1 174 ? -20.208 10.645 18.091 1.00 92.19 174 LYS A N 1
ATOM 1396 C CA . LYS A 1 174 ? -20.882 9.361 18.336 1.00 92.19 174 LYS A CA 1
ATOM 1397 C C . LYS A 1 174 ? -19.993 8.145 18.049 1.00 92.19 174 LYS A C 1
ATOM 1399 O O . LYS A 1 174 ? -20.312 7.056 18.521 1.00 92.19 174 LYS A O 1
ATOM 1404 N N . ILE A 1 175 ? -18.911 8.298 17.282 1.00 90.38 175 ILE A N 1
ATOM 1405 C CA . ILE A 1 175 ? -18.037 7.182 16.904 1.00 90.38 175 ILE A CA 1
ATOM 1406 C C . ILE A 1 175 ? -17.007 6.953 18.008 1.00 90.38 175 ILE A C 1
ATOM 1408 O O . ILE A 1 175 ? -16.161 7.803 18.268 1.00 90.38 175 ILE A O 1
ATOM 1412 N N . ARG A 1 176 ? -17.048 5.775 18.645 1.00 88.38 176 ARG A N 1
ATOM 1413 C CA . ARG A 1 176 ? -16.134 5.454 19.757 1.00 88.38 176 ARG A CA 1
ATOM 1414 C C . ARG A 1 176 ? -14.745 5.018 19.304 1.00 88.38 176 ARG A C 1
ATOM 1416 O O . ARG A 1 176 ? -13.814 5.100 20.082 1.00 88.38 176 ARG A O 1
ATOM 1423 N N . PHE A 1 177 ? -14.599 4.489 18.092 1.00 90.12 177 PHE A N 1
ATOM 1424 C CA . PHE A 1 177 ? -13.312 4.004 17.583 1.00 90.12 177 PHE A CA 1
ATOM 1425 C C . PHE A 1 177 ? -13.179 4.430 16.116 1.00 90.12 177 PHE A C 1
ATOM 1427 O O . PHE A 1 177 ? -13.591 3.685 15.223 1.00 90.12 177 PHE A O 1
ATOM 1434 N N . PRO A 1 178 ? -12.618 5.620 15.835 1.00 92.06 178 PRO A N 1
ATOM 1435 C CA . PRO A 1 178 ? -12.618 6.186 14.486 1.00 92.06 178 PRO A CA 1
ATOM 1436 C C . PRO A 1 178 ? -11.805 5.378 13.469 1.00 92.06 178 PRO A C 1
ATOM 1438 O O . PRO A 1 178 ? -12.003 5.542 12.274 1.00 92.06 178 PRO A O 1
ATOM 1441 N N . THR A 1 179 ? -10.939 4.464 13.910 1.00 92.62 179 THR A N 1
ATOM 1442 C CA . THR A 1 179 ? -10.154 3.586 13.021 1.00 92.62 179 THR A CA 1
ATOM 1443 C C . THR A 1 179 ? -10.711 2.158 12.931 1.00 92.62 179 THR A C 1
ATOM 1445 O O . THR A 1 179 ? -10.159 1.317 12.222 1.00 92.62 179 THR A O 1
ATOM 1448 N N . HIS A 1 180 ? -11.784 1.839 13.665 1.00 92.12 180 HIS A N 1
ATOM 1449 C CA . HIS A 1 180 ? -12.329 0.483 13.739 1.00 92.12 180 HIS A CA 1
ATOM 1450 C C . HIS A 1 180 ? -13.316 0.212 12.599 1.00 92.12 180 HIS A C 1
ATOM 1452 O O . HIS A 1 180 ? -14.529 0.113 12.789 1.00 92.12 180 HIS A O 1
ATOM 1458 N N . PHE A 1 181 ? -12.777 0.103 11.390 1.00 94.06 181 PHE A N 1
ATOM 1459 C CA . PHE A 1 181 ? -13.543 -0.189 10.187 1.00 94.06 181 PHE A CA 1
ATOM 1460 C C . PHE A 1 181 ? -12.727 -1.018 9.201 1.00 94.06 181 PHE A C 1
ATOM 1462 O O . PHE A 1 181 ? -11.507 -1.156 9.324 1.00 94.06 181 PHE A O 1
ATOM 1469 N N . CYS A 1 182 ? -13.402 -1.605 8.216 1.00 94.94 182 CYS A N 1
ATOM 1470 C CA . CYS A 1 182 ? -12.727 -2.374 7.186 1.00 94.94 182 CYS A CA 1
ATOM 1471 C C . CYS A 1 182 ? -11.942 -1.449 6.254 1.00 94.94 182 CYS A C 1
ATOM 1473 O O . CYS A 1 182 ? -12.516 -0.635 5.545 1.00 94.94 182 CYS A O 1
ATOM 1475 N N . HIS A 1 183 ? -10.633 -1.635 6.153 1.00 95.25 183 HIS A N 1
ATOM 1476 C CA . HIS A 1 183 ? -9.801 -0.870 5.233 1.00 95.25 183 HIS A CA 1
ATOM 1477 C C . HIS A 1 183 ? -10.008 -1.245 3.753 1.00 95.25 183 HIS A C 1
ATOM 1479 O O . HIS A 1 183 ? -9.431 -0.597 2.891 1.00 95.25 183 HIS A O 1
ATOM 1485 N N . THR A 1 184 ? -10.796 -2.274 3.431 1.00 94.50 184 THR A N 1
ATOM 1486 C CA . THR A 1 184 ? -11.112 -2.651 2.042 1.00 94.50 184 THR A CA 1
ATOM 1487 C C . THR A 1 184 ? -12.416 -2.007 1.574 1.00 94.50 184 THR A C 1
ATOM 1489 O O . THR A 1 184 ? -12.414 -1.326 0.555 1.00 94.50 184 THR A O 1
ATOM 1492 N N . CYS A 1 185 ? -13.512 -2.172 2.322 1.00 95.56 185 CYS A N 1
ATOM 1493 C CA . CYS A 1 185 ? -14.839 -1.666 1.940 1.00 95.56 185 CYS A CA 1
ATOM 1494 C C . CYS A 1 185 ? -15.336 -0.475 2.772 1.00 95.56 185 CYS A C 1
ATOM 1496 O O . CYS A 1 185 ? -16.451 -0.016 2.565 1.00 95.56 185 CYS A O 1
ATOM 1498 N N . VAL A 1 186 ? -14.547 0.002 3.738 1.00 95.56 186 VAL A N 1
ATOM 1499 C CA . VAL A 1 186 ? -14.853 1.156 4.608 1.00 95.56 186 VAL A CA 1
ATOM 1500 C C . VAL A 1 186 ? -16.065 0.958 5.533 1.00 95.56 186 VAL A C 1
ATOM 1502 O O . VAL A 1 186 ? -16.427 1.833 6.318 1.00 95.56 186 VAL A O 1
ATOM 1505 N N . VAL A 1 187 ? -16.647 -0.244 5.542 1.00 94.12 187 VAL A N 1
ATOM 1506 C CA . VAL A 1 187 ? -17.751 -0.597 6.437 1.00 94.12 187 VAL A CA 1
ATOM 1507 C C . VAL A 1 187 ? -17.305 -0.521 7.894 1.00 94.12 187 VAL A C 1
ATOM 1509 O O . VAL A 1 187 ? -16.247 -1.027 8.280 1.00 94.12 187 VAL A O 1
ATOM 1512 N N . ASP A 1 188 ? -18.136 0.140 8.694 1.00 91.06 188 ASP A N 1
ATOM 1513 C CA . ASP A 1 188 ? -17.946 0.316 10.123 1.00 91.06 188 ASP A CA 1
ATOM 1514 C C . ASP A 1 188 ? -18.135 -0.993 10.903 1.00 91.06 188 ASP A C 1
ATOM 1516 O O . ASP A 1 188 ? -19.070 -1.747 10.647 1.00 91.06 188 ASP A O 1
ATOM 1520 N N . GLY A 1 189 ? -17.265 -1.235 11.887 1.00 85.06 189 GLY A N 1
ATOM 1521 C CA . GLY A 1 189 ? -17.397 -2.377 12.790 1.00 85.06 189 GLY A CA 1
ATOM 1522 C C . GLY A 1 189 ? -18.342 -2.136 13.974 1.00 85.06 189 GLY A C 1
ATOM 1523 O O . GLY A 1 189 ? -18.639 -3.084 14.691 1.00 85.06 189 GLY A O 1
ATOM 1524 N N . GLN A 1 190 ? -18.782 -0.892 14.228 1.00 81.56 190 GLN A N 1
ATOM 1525 C CA . GLN A 1 190 ? -19.645 -0.557 15.378 1.00 81.56 190 GLN A CA 1
ATOM 1526 C C . GLN A 1 190 ? -21.137 -0.479 15.059 1.00 81.56 190 GLN A C 1
ATOM 1528 O O . GLN A 1 190 ? -21.963 -0.697 15.943 1.00 81.56 190 GLN A O 1
ATOM 1533 N N . SER A 1 191 ? -21.488 -0.114 13.828 1.00 73.31 191 SER A N 1
ATOM 1534 C CA . SER A 1 191 ? -22.878 0.030 13.396 1.00 73.31 191 SER A CA 1
ATOM 1535 C C . SER A 1 191 ? -23.648 -1.273 13.648 1.00 73.31 191 SER A C 1
ATOM 1537 O O . SER A 1 191 ? -23.115 -2.342 13.371 1.00 73.31 191 SER A O 1
ATOM 1539 N N . GLY A 1 192 ? -24.886 -1.197 14.157 1.00 61.28 192 GLY A N 1
ATOM 1540 C CA . GLY A 1 192 ? -25.683 -2.309 14.723 1.00 61.28 192 GLY A CA 1
ATOM 1541 C C . GLY A 1 192 ? -25.921 -3.564 13.860 1.00 61.28 192 GLY A C 1
ATOM 1542 O O . GLY A 1 192 ? -26.594 -4.480 14.315 1.00 61.28 192 GLY A O 1
ATOM 1543 N N . GLY A 1 193 ? -25.353 -3.633 12.653 1.00 71.31 193 GLY A N 1
ATOM 1544 C CA . GLY A 1 193 ? -25.166 -4.860 11.872 1.00 71.31 193 GLY A CA 1
ATOM 1545 C C . GLY A 1 193 ? -23.864 -5.629 12.170 1.00 71.31 193 GLY A C 1
ATOM 1546 O O . GLY A 1 193 ? -23.645 -6.669 11.561 1.00 71.31 193 GLY A O 1
ATOM 1547 N N . GLY A 1 194 ? -23.002 -5.136 13.072 1.00 71.25 194 GLY A N 1
ATOM 1548 C CA . GLY A 1 194 ? -21.930 -5.891 13.734 1.00 71.25 194 GLY A CA 1
ATOM 1549 C C . GLY A 1 194 ? -20.958 -6.616 12.804 1.00 71.25 194 GLY A C 1
ATOM 1550 O O . GLY A 1 194 ? -20.718 -7.809 12.976 1.00 71.25 194 GLY A O 1
ATOM 1551 N N . VAL A 1 195 ? -20.398 -5.930 11.805 1.00 88.00 195 VAL A N 1
ATOM 1552 C CA . VAL A 1 195 ? -19.421 -6.570 10.918 1.00 88.00 195 VAL A CA 1
ATOM 1553 C C . VAL A 1 195 ? -18.116 -6.813 11.678 1.00 88.00 195 VAL A C 1
ATOM 1555 O O . VAL A 1 195 ? -17.427 -5.872 12.067 1.00 88.00 195 VAL A O 1
ATOM 1558 N N . GLU A 1 196 ? -17.753 -8.084 11.855 1.00 91.44 196 GLU A N 1
ATOM 1559 C CA . GLU A 1 196 ? -16.489 -8.484 12.479 1.00 91.44 196 GLU A CA 1
ATOM 1560 C C . GLU A 1 196 ? -15.298 -7.964 11.669 1.00 91.44 196 GLU A C 1
ATOM 1562 O O . GLU A 1 196 ? -15.135 -8.297 10.488 1.00 91.44 196 GLU A O 1
ATOM 1567 N N . ILE A 1 197 ? -14.463 -7.150 12.318 1.00 92.50 197 ILE A N 1
ATOM 1568 C CA . ILE A 1 197 ? -13.241 -6.584 11.751 1.00 92.50 197 ILE A CA 1
ATOM 1569 C C . ILE A 1 197 ? -12.029 -7.321 12.323 1.00 92.50 197 ILE A C 1
ATOM 1571 O O . ILE A 1 197 ? -11.780 -7.300 13.526 1.00 92.50 197 ILE A O 1
ATOM 1575 N N . PHE A 1 198 ? -11.231 -7.920 11.444 1.00 91.25 198 PHE A N 1
ATOM 1576 C CA . PHE A 1 198 ? -10.011 -8.644 11.791 1.00 91.25 198 PHE A CA 1
ATOM 1577 C C . PHE A 1 198 ? -8.785 -7.771 11.543 1.00 91.25 198 PHE A C 1
ATOM 1579 O O . PHE A 1 198 ? -8.659 -7.171 10.475 1.00 91.25 198 PHE A O 1
ATOM 1586 N N . VAL A 1 199 ? -7.855 -7.721 12.499 1.00 90.19 199 VAL A N 1
ATOM 1587 C CA . VAL A 1 199 ? -6.540 -7.095 12.305 1.00 90.19 199 VAL A CA 1
ATOM 1588 C C . VAL A 1 199 ? -5.595 -8.132 11.702 1.00 90.19 199 VAL A C 1
ATOM 1590 O O . VAL A 1 199 ? -5.260 -9.134 12.328 1.00 90.19 199 VAL A O 1
ATOM 1593 N N . MET A 1 200 ? -5.165 -7.897 10.470 1.00 89.44 200 MET A N 1
ATOM 1594 C CA . MET A 1 200 ? -4.209 -8.748 9.769 1.00 89.44 200 MET A CA 1
ATOM 1595 C C . MET A 1 200 ? -2.793 -8.535 10.314 1.00 89.44 200 MET A C 1
ATOM 1597 O O . MET A 1 200 ? -2.476 -7.481 10.858 1.00 89.44 200 MET A O 1
ATOM 1601 N N . ARG A 1 201 ? -1.878 -9.478 10.059 1.00 85.31 201 ARG A N 1
ATOM 1602 C CA . ARG A 1 201 ? -0.450 -9.339 10.424 1.00 85.31 201 ARG A CA 1
ATOM 1603 C C . ARG A 1 201 ? 0.243 -8.127 9.787 1.00 85.31 201 ARG A C 1
ATOM 1605 O O . ARG A 1 201 ? 1.225 -7.638 10.324 1.00 85.31 201 ARG A O 1
ATOM 1612 N N . CYS A 1 202 ? -0.255 -7.625 8.653 1.00 86.75 202 CYS A N 1
ATOM 1613 C CA . CYS A 1 202 ? 0.209 -6.357 8.072 1.00 86.75 202 CYS A CA 1
ATOM 1614 C C . CYS A 1 202 ? -0.374 -5.102 8.750 1.00 86.75 202 CYS A C 1
ATOM 1616 O O . CYS A 1 202 ? -0.150 -4.005 8.249 1.00 86.75 202 CYS A O 1
ATOM 1618 N N . GLY A 1 203 ? -1.168 -5.253 9.814 1.00 88.69 203 GLY A N 1
ATOM 1619 C CA . GLY A 1 203 ? -1.883 -4.187 10.524 1.00 88.69 203 GLY A CA 1
ATOM 1620 C C . GLY A 1 203 ? -3.145 -3.677 9.813 1.00 88.69 203 GLY A C 1
ATOM 1621 O O . GLY A 1 203 ? -3.903 -2.891 10.378 1.00 88.69 203 GLY A O 1
ATOM 1622 N N . HIS A 1 204 ? -3.434 -4.137 8.589 1.00 92.38 204 HIS A N 1
ATOM 1623 C CA . HIS A 1 204 ? -4.690 -3.801 7.920 1.00 92.38 204 HIS A CA 1
ATOM 1624 C C . HIS A 1 204 ? -5.886 -4.464 8.607 1.00 92.38 204 HIS A C 1
ATOM 1626 O O . HIS A 1 204 ? -5.831 -5.633 8.966 1.00 92.38 204 HIS A O 1
ATOM 1632 N N . ARG A 1 205 ? -6.985 -3.723 8.745 1.00 93.12 205 ARG A N 1
ATOM 1633 C CA . ARG A 1 205 ? -8.253 -4.175 9.305 1.00 93.12 205 ARG A CA 1
ATOM 1634 C C . ARG A 1 205 ? -9.174 -4.592 8.171 1.00 93.12 205 ARG A C 1
ATOM 1636 O O . ARG A 1 205 ? -9.387 -3.814 7.245 1.00 93.12 205 ARG A O 1
ATOM 1643 N N . VAL A 1 206 ? -9.703 -5.804 8.196 1.00 93.94 206 VAL A N 1
ATOM 1644 C CA . VAL A 1 206 ? -10.493 -6.358 7.089 1.00 93.94 206 VAL A CA 1
ATOM 1645 C C . VAL A 1 206 ? -11.733 -7.022 7.664 1.00 93.94 206 VAL A C 1
ATOM 1647 O O . VAL A 1 206 ? -11.630 -7.754 8.642 1.00 93.94 206 VAL A O 1
ATOM 1650 N N . CYS A 1 207 ? -12.910 -6.756 7.097 1.00 94.88 207 CYS A N 1
ATOM 1651 C CA . CYS A 1 207 ? -14.120 -7.439 7.536 1.00 94.88 207 CYS A CA 1
ATOM 1652 C C . CYS A 1 207 ? -14.142 -8.898 7.077 1.00 94.88 207 CYS A C 1
ATOM 1654 O O . CYS A 1 207 ? -13.497 -9.246 6.085 1.00 94.88 207 CYS A O 1
ATOM 1656 N N . ARG A 1 208 ? -14.949 -9.737 7.738 1.00 92.62 208 ARG A N 1
ATOM 1657 C CA . ARG A 1 208 ? -15.159 -11.141 7.341 1.00 92.62 208 ARG A CA 1
ATOM 1658 C C . ARG A 1 208 ? -15.450 -11.300 5.847 1.00 92.62 208 ARG A C 1
ATOM 1660 O O . ARG A 1 208 ? -14.840 -12.136 5.191 1.00 92.62 208 ARG A O 1
ATOM 1667 N N . THR A 1 209 ? -16.334 -10.470 5.303 1.00 93.75 209 THR A N 1
ATOM 1668 C CA . THR A 1 209 ? -16.747 -10.522 3.895 1.00 93.75 209 THR A CA 1
ATOM 1669 C C . THR A 1 209 ? -15.573 -10.279 2.947 1.00 93.75 209 THR A C 1
ATOM 1671 O O . THR A 1 209 ? -15.286 -11.117 2.097 1.00 93.75 209 THR A O 1
ATOM 1674 N N . CYS A 1 210 ? -14.829 -9.182 3.127 1.00 94.12 210 CYS A N 1
ATOM 1675 C CA . CYS A 1 210 ? -13.647 -8.898 2.308 1.00 94.12 210 CYS A CA 1
ATOM 1676 C C . CYS A 1 210 ? -12.534 -9.933 2.512 1.00 94.12 210 CYS A C 1
ATOM 1678 O O . CYS A 1 210 ? -11.800 -10.231 1.574 1.00 94.12 210 CYS A O 1
ATOM 1680 N N . LEU A 1 211 ? -12.419 -10.500 3.715 1.00 92.44 211 LEU A N 1
ATOM 1681 C CA . LEU A 1 211 ? -11.470 -11.570 3.997 1.00 92.44 211 LEU A CA 1
ATOM 1682 C C . LEU A 1 211 ? -11.802 -12.840 3.203 1.00 92.44 211 LEU A C 1
ATOM 1684 O O . LEU A 1 211 ? -10.887 -13.482 2.703 1.00 92.44 211 LEU A O 1
ATOM 1688 N N . MET A 1 212 ? -13.084 -13.199 3.075 1.00 88.94 212 MET A N 1
ATOM 1689 C CA . MET A 1 212 ? -13.516 -14.355 2.279 1.00 88.94 212 MET A CA 1
ATOM 1690 C C . MET A 1 212 ? -13.245 -14.152 0.787 1.00 88.94 212 MET A C 1
ATOM 1692 O O . MET A 1 212 ? -12.733 -15.063 0.147 1.00 88.94 212 MET A O 1
ATOM 1696 N N . PHE A 1 213 ? -13.530 -12.962 0.252 1.00 90.12 213 PHE A N 1
ATOM 1697 C CA . PHE A 1 213 ? -13.296 -12.659 -1.165 1.00 90.12 213 PHE A CA 1
ATOM 1698 C C . PHE A 1 213 ? -11.814 -12.516 -1.534 1.00 90.12 213 PHE A C 1
ATOM 1700 O O . PHE A 1 213 ? -11.463 -12.679 -2.696 1.00 90.12 213 PHE A O 1
ATOM 1707 N N . GLY A 1 214 ? -10.940 -12.212 -0.570 1.00 86.62 214 GLY A N 1
ATOM 1708 C CA . GLY A 1 214 ? -9.499 -12.079 -0.806 1.00 86.62 214 GLY A CA 1
ATOM 1709 C C . GLY A 1 214 ? -8.698 -13.379 -0.682 1.00 86.62 214 GLY A C 1
ATOM 1710 O O . GLY A 1 214 ? -7.468 -13.320 -0.662 1.00 86.62 214 GLY A O 1
ATOM 1711 N N . ARG A 1 215 ? -9.356 -14.533 -0.516 1.00 88.62 215 ARG A N 1
ATOM 1712 C CA . ARG A 1 215 ? -8.687 -15.841 -0.456 1.00 88.62 215 ARG A CA 1
ATOM 1713 C C . ARG A 1 215 ? -8.524 -16.425 -1.853 1.00 88.62 215 ARG A C 1
ATOM 1715 O O . ARG A 1 215 ? -9.449 -16.370 -2.658 1.00 88.62 215 ARG A O 1
ATOM 1722 N N . ASP A 1 216 ? -7.366 -17.017 -2.108 1.00 88.12 216 ASP A N 1
ATOM 1723 C CA . ASP A 1 216 ? -7.149 -17.836 -3.296 1.00 88.12 216 ASP A CA 1
ATOM 1724 C C . ASP A 1 216 ? -7.737 -19.254 -3.137 1.00 88.12 216 ASP A C 1
ATOM 1726 O O . ASP A 1 216 ? -8.286 -19.618 -2.091 1.00 88.12 216 ASP A O 1
ATOM 1730 N N . ALA A 1 217 ? -7.605 -20.072 -4.186 1.00 88.31 217 ALA A N 1
ATOM 1731 C CA . ALA A 1 217 ? -8.068 -21.463 -4.201 1.00 88.31 217 ALA A CA 1
ATOM 1732 C C . ALA A 1 217 ? -7.404 -22.351 -3.127 1.00 88.31 217 ALA A C 1
ATOM 1734 O O . ALA A 1 217 ? -7.929 -23.414 -2.801 1.00 88.31 217 ALA A O 1
ATOM 1735 N N . HIS A 1 218 ? -6.276 -21.918 -2.557 1.00 86.75 218 HIS A N 1
ATOM 1736 C CA . HIS A 1 218 ? -5.544 -22.617 -1.500 1.00 86.75 218 HIS A CA 1
ATOM 1737 C C . HIS A 1 218 ? -5.878 -22.080 -0.098 1.00 86.75 218 HIS A C 1
ATOM 1739 O O . HIS A 1 218 ? -5.285 -22.510 0.892 1.00 86.75 218 HIS A O 1
ATOM 1745 N N . GLY A 1 219 ? -6.821 -21.138 0.014 1.00 86.81 219 GLY A N 1
ATOM 1746 C CA . GLY A 1 219 ? -7.201 -20.516 1.281 1.00 86.81 219 GLY A CA 1
ATOM 1747 C C . GLY A 1 219 ? -6.179 -19.504 1.809 1.00 86.81 219 GLY A C 1
ATOM 1748 O O . GLY A 1 219 ? -6.295 -19.067 2.961 1.00 86.81 219 GLY A O 1
ATOM 1749 N N . VAL A 1 220 ? -5.195 -19.106 0.997 1.00 88.12 220 VAL A N 1
ATOM 1750 C CA . VAL A 1 220 ? -4.238 -18.053 1.340 1.00 88.12 220 VAL A CA 1
ATOM 1751 C C . VAL A 1 220 ? -4.900 -16.715 1.077 1.00 88.12 220 VAL A C 1
ATOM 1753 O O . VAL A 1 220 ? -5.377 -16.436 -0.020 1.00 88.12 220 VAL A O 1
ATOM 1756 N N . TYR A 1 221 ? -4.943 -15.871 2.099 1.00 88.56 221 TYR A N 1
ATOM 1757 C CA . TYR A 1 221 ? -5.444 -14.519 1.944 1.00 88.56 221 TYR A CA 1
ATOM 1758 C C . TYR A 1 221 ? -4.322 -13.600 1.489 1.00 88.56 221 TYR A C 1
ATOM 1760 O O . TYR A 1 221 ? -3.316 -13.437 2.185 1.00 88.56 221 TYR A O 1
ATOM 1768 N N . GLU A 1 222 ? -4.512 -12.944 0.354 1.00 89.88 222 GLU A N 1
ATOM 1769 C CA . GLU A 1 222 ? -3.649 -11.855 -0.071 1.00 89.88 222 GLU A CA 1
ATOM 1770 C C . GLU A 1 222 ? -4.288 -10.530 0.339 1.00 89.88 222 GLU A C 1
ATOM 1772 O O . GLU A 1 222 ? -5.412 -10.202 -0.039 1.00 89.88 222 GLU A O 1
ATOM 1777 N N . CYS A 1 223 ? -3.587 -9.749 1.161 1.00 89.88 223 CYS A N 1
ATOM 1778 C CA . CYS A 1 223 ? -4.117 -8.464 1.585 1.00 89.88 223 CYS A CA 1
ATOM 1779 C C . CYS A 1 223 ? -4.231 -7.526 0.383 1.00 89.88 223 CYS A C 1
ATOM 1781 O O . CYS A 1 223 ? -3.216 -7.014 -0.068 1.00 89.88 223 CYS A O 1
ATOM 1783 N N . GLY A 1 224 ? -5.446 -7.197 -0.059 1.00 86.81 224 GLY A N 1
ATOM 1784 C CA . GLY A 1 224 ? -5.672 -6.295 -1.202 1.00 86.81 224 GLY A CA 1
ATOM 1785 C C . GLY A 1 224 ? -5.146 -4.856 -1.042 1.00 86.81 224 GLY A C 1
ATOM 1786 O O . GLY A 1 224 ? -5.310 -4.042 -1.941 1.00 86.81 224 GLY A O 1
ATOM 1787 N N . LEU A 1 225 ? -4.528 -4.523 0.098 1.00 88.69 225 LEU A N 1
ATOM 1788 C CA . LEU A 1 225 ? -3.977 -3.197 0.402 1.00 88.69 225 LEU A CA 1
ATOM 1789 C C . LEU A 1 225 ? -2.447 -3.149 0.340 1.00 88.69 225 LEU A C 1
ATOM 1791 O O . LEU A 1 225 ? -1.873 -2.135 -0.052 1.00 88.69 225 LEU A O 1
ATOM 1795 N N . CYS A 1 226 ? -1.762 -4.224 0.739 1.00 88.25 226 CYS A N 1
ATOM 1796 C CA . CYS A 1 226 ? -0.297 -4.312 0.668 1.00 88.25 226 CYS A CA 1
ATOM 1797 C C . CYS A 1 226 ? 0.219 -5.512 -0.121 1.00 88.25 226 CYS A C 1
ATOM 1799 O O . CYS A 1 226 ? 1.431 -5.685 -0.205 1.00 88.25 226 CYS A O 1
ATOM 1801 N N . PHE A 1 227 ? -0.680 -6.332 -0.666 1.00 86.00 227 PHE A N 1
ATOM 1802 C CA . PHE A 1 227 ? -0.405 -7.533 -1.457 1.00 86.00 227 PHE A CA 1
ATOM 1803 C C . PHE A 1 227 ? 0.492 -8.549 -0.733 1.00 86.00 227 PHE A C 1
ATOM 1805 O O . PHE A 1 227 ? 1.121 -9.412 -1.335 1.00 86.00 227 PHE A O 1
ATOM 1812 N N . ARG A 1 228 ? 0.562 -8.461 0.604 1.00 85.06 228 ARG A N 1
ATOM 1813 C CA . ARG A 1 228 ? 1.233 -9.464 1.432 1.00 85.06 228 ARG A CA 1
ATOM 1814 C C . ARG A 1 228 ? 0.293 -10.645 1.633 1.00 85.06 228 ARG A C 1
ATOM 1816 O O . ARG A 1 228 ? -0.866 -10.458 2.011 1.00 85.06 228 ARG A O 1
ATOM 1823 N N . ARG A 1 229 ? 0.819 -11.845 1.406 1.00 85.31 229 ARG A N 1
ATOM 1824 C CA . ARG A 1 229 ? 0.109 -13.110 1.595 1.00 85.31 229 ARG A CA 1
ATOM 1825 C C . ARG A 1 229 ? 0.139 -13.547 3.054 1.00 85.31 229 ARG A C 1
ATOM 1827 O O . ARG A 1 229 ? 1.160 -13.423 3.732 1.00 85.31 229 ARG A O 1
ATOM 1834 N N . PHE A 1 230 ? -0.989 -14.065 3.521 1.00 81.19 230 PHE A N 1
ATOM 1835 C CA . PHE A 1 230 ? -1.199 -14.561 4.871 1.00 81.19 230 PHE A CA 1
ATOM 1836 C C . PHE A 1 230 ? -1.968 -15.877 4.826 1.00 81.19 230 PHE A C 1
ATOM 1838 O O . PHE A 1 230 ? -3.075 -15.954 4.297 1.00 81.19 230 PHE A O 1
ATOM 1845 N N . PHE A 1 231 ? -1.398 -16.905 5.443 1.00 78.56 231 PHE A N 1
ATOM 1846 C CA . PHE A 1 231 ? -2.093 -18.162 5.682 1.00 78.56 231 PHE A CA 1
ATOM 1847 C C . PHE A 1 231 ? -3.043 -17.982 6.870 1.00 78.56 231 PHE A C 1
ATOM 1849 O O . PHE A 1 231 ? -2.611 -17.615 7.964 1.00 78.56 231 PHE A O 1
ATOM 1856 N N . LEU A 1 232 ? -4.342 -18.187 6.632 1.00 69.50 232 LEU A N 1
ATOM 1857 C CA . LEU A 1 232 ? -5.403 -18.058 7.642 1.00 69.50 232 LEU A CA 1
ATOM 1858 C C . LEU A 1 232 ? -5.764 -19.392 8.315 1.00 69.50 232 LEU A C 1
ATOM 1860 O O . LEU A 1 232 ? -6.634 -19.417 9.183 1.00 69.50 232 LEU A O 1
ATOM 1864 N N . GLY A 1 233 ? -5.111 -20.491 7.927 1.00 58.62 233 GLY A N 1
ATOM 1865 C CA . GLY A 1 233 ? -5.258 -21.788 8.581 1.00 58.62 233 GLY A CA 1
ATOM 1866 C C . GLY A 1 233 ? -4.623 -21.771 9.970 1.00 58.62 233 GLY A C 1
ATOM 1867 O O . GLY A 1 233 ? -3.438 -21.474 10.110 1.00 58.62 233 GLY A O 1
ATOM 1868 N N . GLY A 1 234 ? -5.430 -22.052 10.996 1.00 51.84 234 GLY A N 1
ATOM 1869 C CA . GLY A 1 234 ? -4.971 -22.267 12.366 1.00 51.84 234 GLY A CA 1
ATOM 1870 C C . GLY A 1 234 ? -3.890 -23.348 12.424 1.00 51.84 234 GLY A C 1
ATOM 1871 O O . GLY A 1 234 ? -3.920 -24.298 11.652 1.00 51.84 234 GLY A O 1
ATOM 1872 N N . HIS A 1 235 ? -2.955 -23.172 13.355 1.00 42.97 235 HIS A N 1
ATOM 1873 C CA . HIS A 1 235 ? -1.605 -23.738 13.370 1.00 42.97 235 HIS A CA 1
ATOM 1874 C C . HIS A 1 235 ? -0.657 -23.084 12.367 1.00 42.97 235 HIS A C 1
ATOM 1876 O O . HIS A 1 235 ? -0.488 -23.497 11.225 1.00 42.97 235 HIS A O 1
ATOM 1882 N N . ALA A 1 236 ? 0.104 -22.127 12.893 1.00 42.12 236 ALA A N 1
ATOM 1883 C CA . ALA A 1 236 ? 1.492 -21.980 12.505 1.00 42.12 236 ALA A CA 1
ATOM 1884 C C . ALA A 1 236 ? 2.232 -23.307 12.773 1.00 42.12 236 ALA A C 1
ATOM 1886 O O . ALA A 1 236 ? 2.965 -23.431 13.749 1.00 42.12 236 ALA A O 1
ATOM 1887 N N . LEU A 1 237 ? 2.059 -24.315 11.919 1.00 43.31 237 LEU A N 1
ATOM 1888 C CA . LEU A 1 237 ? 3.107 -25.299 11.708 1.00 43.31 237 LEU A CA 1
ATOM 1889 C C . LEU A 1 237 ? 4.194 -24.596 10.887 1.00 43.31 237 LEU A C 1
ATOM 1891 O O . LEU A 1 237 ? 4.214 -24.634 9.668 1.00 43.31 237 LEU A O 1
ATOM 1895 N N . VAL A 1 238 ? 5.032 -23.837 11.599 1.00 48.66 238 VAL A N 1
ATOM 1896 C CA . VAL A 1 238 ? 6.486 -24.026 11.537 1.00 48.66 238 VAL A CA 1
ATOM 1897 C C . VAL A 1 238 ? 7.067 -24.096 10.110 1.00 48.66 238 VAL A C 1
ATOM 1899 O O . VAL A 1 238 ? 7.787 -25.023 9.777 1.00 48.66 238 VAL A O 1
ATOM 1902 N N . GLU A 1 239 ? 6.836 -23.091 9.267 1.00 49.25 239 GLU A N 1
ATOM 1903 C CA . GLU A 1 239 ? 7.736 -22.843 8.118 1.00 49.25 239 GLU A CA 1
ATOM 1904 C C . GLU A 1 239 ? 8.591 -21.580 8.311 1.00 49.25 239 GLU A C 1
ATOM 1906 O O . GLU A 1 239 ? 9.657 -21.441 7.717 1.00 49.25 239 GLU A O 1
ATOM 1911 N N . GLY A 1 240 ? 8.205 -20.698 9.243 1.00 47.22 240 GLY A N 1
ATOM 1912 C CA . GLY A 1 240 ? 9.052 -19.592 9.713 1.00 47.22 240 GLY A CA 1
ATOM 1913 C C . GLY A 1 240 ? 10.099 -20.000 10.757 1.00 47.22 240 GLY A C 1
ATOM 1914 O O . GLY A 1 240 ? 11.065 -19.276 10.972 1.00 47.22 240 GLY A O 1
ATOM 1915 N N . ASP A 1 241 ? 9.937 -21.174 11.368 1.00 51.91 241 ASP A N 1
ATOM 1916 C CA . ASP A 1 241 ? 10.763 -21.642 12.486 1.00 51.91 241 ASP A CA 1
ATOM 1917 C C . ASP A 1 241 ? 12.017 -22.399 12.022 1.00 51.91 241 ASP A C 1
ATOM 1919 O O . ASP A 1 241 ? 12.901 -22.684 12.815 1.00 51.91 241 ASP A O 1
ATOM 1923 N N . GLY A 1 242 ? 12.141 -22.738 10.733 1.00 60.94 242 GLY A N 1
ATOM 1924 C CA . GLY A 1 242 ? 13.324 -23.451 10.236 1.00 60.94 242 GLY A CA 1
ATOM 1925 C C . GLY A 1 242 ? 14.604 -22.650 10.476 1.00 60.94 242 GLY A C 1
ATOM 1926 O O . GLY A 1 242 ? 15.555 -23.156 11.062 1.00 60.94 242 GLY A O 1
ATOM 1927 N N . ARG A 1 243 ? 14.591 -21.359 10.119 1.00 72.25 243 ARG A N 1
ATOM 1928 C CA . ARG A 1 243 ? 15.747 -20.470 10.320 1.00 72.25 243 ARG A CA 1
ATOM 1929 C C . ARG A 1 243 ? 15.944 -20.071 11.779 1.00 72.25 243 ARG A C 1
ATOM 1931 O O . ARG A 1 243 ? 17.069 -19.789 12.175 1.00 72.25 243 ARG A O 1
ATOM 1938 N N . GLU A 1 244 ? 14.876 -19.992 12.569 1.00 75.62 244 GLU A N 1
ATOM 1939 C CA . GLU A 1 244 ? 14.974 -19.635 13.987 1.00 75.62 244 GLU A CA 1
ATOM 1940 C C . GLU A 1 244 ? 15.462 -20.821 14.826 1.00 75.62 244 GLU A C 1
ATOM 1942 O O . GLU A 1 244 ? 16.449 -20.668 15.543 1.00 75.62 244 GLU A O 1
ATOM 1947 N N . ARG A 1 245 ? 14.926 -22.029 14.608 1.00 78.38 245 ARG A N 1
ATOM 1948 C CA . ARG A 1 245 ? 15.472 -23.286 15.151 1.00 78.38 245 ARG A CA 1
ATOM 1949 C C . ARG A 1 245 ? 16.891 -23.554 14.687 1.00 78.38 245 ARG A C 1
ATOM 1951 O O . ARG A 1 245 ? 17.690 -24.059 15.463 1.00 78.38 245 ARG A O 1
ATOM 1958 N N . GLU A 1 246 ? 17.237 -23.241 13.441 1.00 88.94 246 GLU A N 1
ATOM 1959 C CA . GLU A 1 246 ? 18.616 -23.369 12.962 1.00 88.94 246 GLU A CA 1
ATOM 1960 C C . GLU A 1 246 ? 19.550 -22.396 13.696 1.00 88.94 246 GLU A C 1
ATOM 1962 O O . GLU A 1 246 ? 20.619 -22.798 14.156 1.00 88.94 246 GLU A O 1
ATOM 1967 N N . ARG A 1 247 ? 19.124 -21.142 13.910 1.00 90.00 247 ARG A N 1
ATOM 1968 C CA . ARG A 1 247 ? 19.862 -20.174 14.741 1.00 90.00 247 ARG A CA 1
ATOM 1969 C C . ARG A 1 247 ? 19.970 -20.623 16.197 1.00 90.00 247 ARG A C 1
ATOM 1971 O O . ARG A 1 247 ? 21.004 -20.381 16.816 1.00 90.00 247 ARG A O 1
ATOM 1978 N N . GLU A 1 248 ? 18.936 -21.245 16.749 1.00 93.00 248 GLU A N 1
ATOM 1979 C CA . GLU A 1 248 ? 18.934 -21.776 18.113 1.00 93.00 248 GLU A CA 1
ATOM 1980 C C . GLU A 1 248 ? 19.867 -22.985 18.250 1.00 93.00 248 GLU A C 1
ATOM 1982 O O . GLU A 1 248 ? 20.740 -22.980 19.115 1.00 93.00 248 GLU A O 1
ATOM 1987 N N . ARG A 1 249 ? 19.806 -23.947 17.321 1.00 95.62 249 ARG A N 1
ATOM 1988 C CA . ARG A 1 249 ? 20.746 -25.080 17.246 1.00 95.62 249 ARG A CA 1
ATOM 1989 C C . ARG A 1 249 ? 22.191 -24.615 17.092 1.00 95.62 249 ARG A C 1
ATOM 1991 O O . ARG A 1 249 ? 23.083 -25.169 17.726 1.00 95.62 249 ARG A O 1
ATOM 1998 N N . GLU A 1 250 ? 22.435 -23.578 16.295 1.00 96.81 250 GLU A N 1
ATOM 1999 C CA . GLU A 1 250 ? 23.765 -22.981 16.154 1.00 96.81 250 GLU A CA 1
ATOM 2000 C C . GLU A 1 250 ? 24.224 -22.285 17.450 1.00 96.81 250 GLU A C 1
ATOM 2002 O O . GLU A 1 250 ? 25.399 -22.373 17.812 1.00 96.81 250 GLU A O 1
ATOM 2007 N N . ARG A 1 251 ? 23.319 -21.639 18.203 1.00 96.25 251 ARG A N 1
ATOM 2008 C CA . ARG A 1 251 ? 23.632 -21.087 19.537 1.00 96.25 251 ARG A CA 1
ATOM 2009 C C . ARG A 1 251 ? 23.976 -22.187 20.536 1.00 96.25 251 ARG A C 1
ATOM 2011 O O . ARG A 1 251 ? 24.991 -22.058 21.219 1.00 96.25 251 ARG A O 1
ATOM 2018 N N . GLU A 1 252 ? 23.188 -23.258 20.586 1.00 97.56 252 GLU A N 1
ATOM 2019 C CA . GLU A 1 252 ? 23.450 -24.415 21.447 1.00 97.56 252 GLU A CA 1
ATOM 2020 C C . GLU A 1 252 ? 24.768 -25.106 21.085 1.00 97.56 252 GLU A C 1
ATOM 2022 O O . GLU A 1 252 ? 25.538 -25.463 21.976 1.00 97.56 252 GLU A O 1
ATOM 2027 N N . ARG A 1 253 ? 25.071 -25.257 19.788 1.00 97.62 253 ARG A N 1
ATOM 2028 C CA . ARG A 1 253 ? 26.339 -25.825 19.307 1.00 97.62 253 ARG A CA 1
ATOM 2029 C C . ARG A 1 253 ? 27.528 -24.995 19.784 1.00 97.62 253 ARG A C 1
ATOM 2031 O O . ARG A 1 253 ? 28.445 -25.548 20.385 1.00 97.62 253 ARG A O 1
ATOM 2038 N N . ARG A 1 254 ? 27.469 -23.670 19.614 1.00 97.12 254 ARG A N 1
ATOM 2039 C CA . ARG A 1 254 ? 28.505 -22.743 20.103 1.00 97.12 254 ARG A CA 1
ATOM 2040 C C . ARG A 1 254 ? 28.623 -22.739 21.622 1.00 97.12 254 ARG A C 1
ATOM 2042 O O . ARG A 1 254 ? 29.706 -22.524 22.152 1.00 97.12 254 ARG A O 1
ATOM 2049 N N . GLU A 1 255 ? 27.522 -22.918 22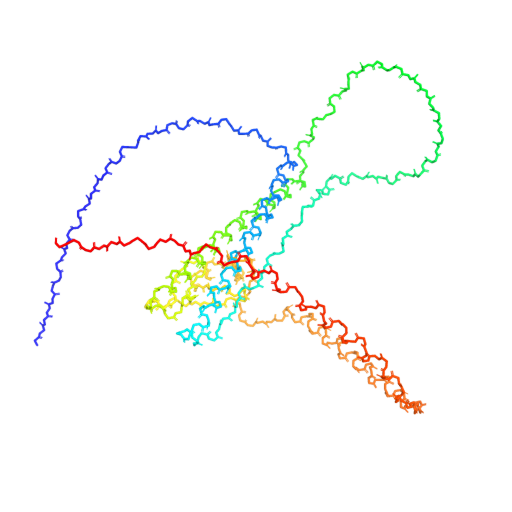.344 1.00 97.50 255 GLU A N 1
ATOM 2050 C CA . GLU A 1 255 ? 27.562 -23.002 23.802 1.00 97.50 255 GLU A CA 1
ATOM 2051 C C . GLU A 1 255 ? 28.191 -24.309 24.287 1.00 97.50 255 GLU A C 1
ATOM 2053 O O . GLU A 1 255 ? 29.022 -24.275 25.193 1.00 97.50 255 GLU A O 1
ATOM 2058 N N . LYS A 1 256 ? 27.862 -25.441 23.656 1.00 97.81 256 LYS A N 1
ATOM 2059 C CA . LYS A 1 256 ? 28.513 -26.729 23.928 1.00 97.81 256 LYS A CA 1
ATOM 2060 C C . LYS A 1 256 ? 30.009 -26.674 23.632 1.00 97.81 256 LYS A C 1
ATOM 2062 O O . LYS A 1 256 ? 30.790 -27.140 24.452 1.00 97.81 256 LYS A O 1
ATOM 2067 N N . GLU A 1 257 ? 30.401 -26.056 22.521 1.00 97.31 257 GLU A N 1
ATOM 2068 C CA . GLU A 1 257 ? 31.807 -25.856 22.154 1.00 97.31 257 GLU A CA 1
ATOM 2069 C C . GLU A 1 257 ? 32.553 -25.007 23.195 1.00 97.31 257 GLU A C 1
ATOM 2071 O O . GLU A 1 257 ? 33.604 -25.423 23.674 1.00 97.31 257 GLU A O 1
ATOM 2076 N N . ARG A 1 258 ? 31.962 -23.894 23.661 1.00 96.56 258 ARG A N 1
ATOM 2077 C CA . ARG A 1 258 ? 32.535 -23.092 24.761 1.00 96.56 258 ARG A CA 1
ATOM 2078 C C . ARG A 1 258 ? 32.687 -23.888 26.059 1.00 96.56 258 ARG A C 1
ATOM 2080 O O . ARG A 1 258 ? 33.717 -23.789 26.714 1.00 96.56 258 ARG A O 1
ATOM 2087 N N . ARG A 1 259 ? 31.678 -24.683 26.438 1.00 96.38 259 ARG A N 1
ATOM 2088 C CA . ARG A 1 259 ? 31.744 -25.523 27.649 1.00 96.38 259 ARG A CA 1
ATOM 2089 C C . ARG A 1 259 ? 32.818 -26.607 27.534 1.00 96.38 259 ARG A C 1
ATOM 2091 O O . ARG A 1 259 ? 33.479 -26.894 28.526 1.00 96.38 259 ARG A O 1
ATOM 2098 N N . ALA A 1 260 ? 32.993 -27.190 26.347 1.00 95.88 260 ALA A N 1
ATOM 2099 C CA . ALA A 1 260 ? 34.051 -28.161 26.084 1.00 95.88 260 ALA A CA 1
ATOM 2100 C C . ALA A 1 260 ? 35.442 -27.512 26.165 1.00 95.88 260 ALA A C 1
ATOM 2102 O O . ALA A 1 260 ? 36.322 -28.057 26.826 1.00 95.88 260 ALA A O 1
ATOM 2103 N N . GLU A 1 261 ? 35.621 -26.320 25.586 1.00 94.12 261 GLU A N 1
ATOM 2104 C CA . GLU A 1 261 ? 36.881 -25.571 25.681 1.00 94.12 261 GLU A CA 1
ATOM 2105 C C . GLU A 1 261 ? 37.221 -25.210 27.138 1.00 94.12 261 GLU A C 1
ATOM 2107 O O . GLU A 1 261 ? 38.352 -25.417 27.583 1.00 94.12 261 GLU A O 1
ATOM 2112 N N . ASP A 1 262 ? 36.239 -24.735 27.912 1.00 88.69 262 ASP A N 1
ATOM 2113 C CA . ASP A 1 262 ? 36.409 -24.439 29.340 1.00 88.69 262 ASP A CA 1
ATOM 2114 C C . ASP A 1 262 ? 36.772 -25.693 30.154 1.00 88.69 262 ASP A C 1
ATOM 2116 O O . ASP A 1 262 ? 37.592 -25.613 31.072 1.00 88.69 262 ASP A O 1
ATOM 2120 N N . HIS A 1 263 ? 36.194 -26.854 29.824 1.00 94.31 263 HIS A N 1
ATOM 2121 C CA . HIS A 1 263 ? 36.538 -28.130 30.457 1.00 94.31 263 HIS A CA 1
ATOM 2122 C C . HIS A 1 263 ? 37.985 -28.536 30.151 1.00 94.31 263 HIS A C 1
ATOM 2124 O O . HIS A 1 263 ? 38.753 -28.795 31.077 1.00 94.31 263 HIS A O 1
ATOM 2130 N N . SER A 1 264 ? 38.396 -28.503 28.878 1.00 93.25 264 SER A N 1
ATOM 2131 C CA . SER A 1 264 ? 39.775 -28.808 28.474 1.00 93.25 264 SER A CA 1
ATOM 2132 C C . SER A 1 264 ? 40.795 -27.851 29.101 1.00 93.25 264 SER A C 1
ATOM 2134 O O . SER A 1 264 ? 41.865 -28.284 29.525 1.00 93.25 264 SER A O 1
ATOM 2136 N N . ARG A 1 265 ? 40.470 -26.557 29.242 1.00 86.75 265 ARG A N 1
ATOM 2137 C CA . ARG A 1 265 ? 41.335 -25.589 29.948 1.00 86.75 265 ARG A CA 1
ATOM 2138 C C . ARG A 1 265 ? 41.536 -25.942 31.422 1.00 86.75 265 ARG A C 1
ATOM 2140 O O . ARG A 1 265 ? 42.635 -25.743 31.939 1.00 86.75 265 ARG A O 1
ATOM 2147 N N . ARG A 1 266 ? 40.496 -26.451 32.095 1.00 86.25 266 ARG A N 1
ATOM 2148 C CA . ARG A 1 266 ? 40.586 -26.899 33.495 1.00 86.25 266 ARG A CA 1
ATOM 2149 C C . ARG A 1 266 ? 41.432 -28.161 33.633 1.00 86.25 266 ARG A C 1
ATOM 2151 O O . ARG A 1 266 ? 42.261 -28.213 34.535 1.00 86.25 266 ARG A O 1
ATOM 2158 N N . GLU A 1 267 ? 41.268 -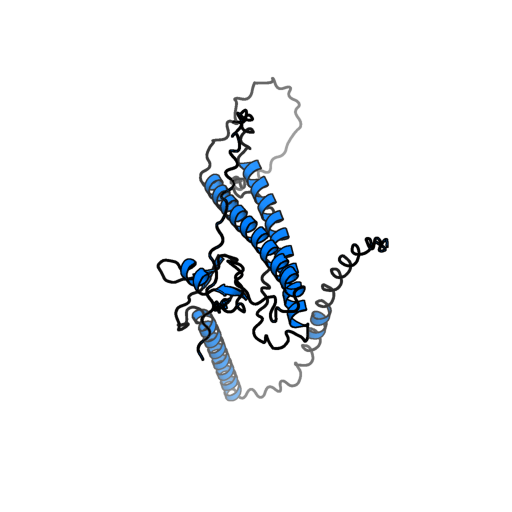29.137 32.740 1.00 89.12 267 GLU A N 1
ATOM 2159 C CA . GLU A 1 267 ? 42.059 -30.378 32.761 1.00 89.12 267 GLU A CA 1
ATOM 2160 C C . GLU A 1 267 ? 43.551 -30.138 32.506 1.00 89.12 267 GLU A C 1
ATOM 2162 O O . GLU A 1 267 ? 44.392 -30.774 33.134 1.00 89.12 267 GLU A O 1
ATOM 2167 N N . LEU A 1 268 ? 43.896 -29.169 31.654 1.00 89.31 268 LEU A N 1
ATOM 2168 C CA . LEU A 1 268 ? 45.287 -28.797 31.376 1.00 89.31 268 LEU A CA 1
ATOM 2169 C C . LEU A 1 268 ? 45.941 -27.946 32.484 1.00 89.31 268 LEU A C 1
ATOM 2171 O O . LEU A 1 268 ? 47.056 -27.458 32.305 1.00 89.31 268 LEU A O 1
ATOM 2175 N N . GLY A 1 269 ? 45.269 -27.732 33.622 1.00 82.25 269 GLY A N 1
ATOM 2176 C CA . GLY A 1 269 ? 45.821 -26.978 34.752 1.00 82.25 269 GLY A CA 1
ATOM 2177 C C . GLY A 1 269 ? 46.072 -25.497 34.448 1.00 82.25 269 GLY A C 1
ATOM 2178 O O . GLY A 1 269 ? 46.913 -24.860 35.088 1.00 82.25 269 GLY A O 1
ATOM 2179 N N . TRP A 1 270 ? 45.372 -24.926 33.462 1.00 68.56 270 TRP A N 1
ATOM 2180 C CA . TRP A 1 270 ? 45.582 -23.549 33.019 1.00 68.56 270 TRP A CA 1
ATOM 2181 C C . TRP A 1 270 ? 44.945 -22.550 34.002 1.00 68.56 270 TRP A C 1
ATOM 2183 O O . TRP A 1 270 ? 43.863 -22.010 33.782 1.00 68.56 270 TRP A O 1
ATOM 2193 N N . ASN A 1 271 ? 45.642 -22.274 35.107 1.00 61.94 271 ASN A N 1
ATOM 2194 C CA . ASN A 1 271 ? 45.277 -21.276 36.124 1.00 61.94 271 ASN A CA 1
ATOM 2195 C C . ASN A 1 271 ? 45.594 -19.834 35.665 1.00 61.94 271 ASN A C 1
ATOM 2197 O O . ASN A 1 271 ? 46.246 -19.059 36.366 1.00 61.94 271 ASN A O 1
ATOM 2201 N N . GLY A 1 272 ? 45.164 -19.462 34.457 1.00 57.84 272 GLY A N 1
ATOM 2202 C CA . GLY A 1 272 ? 45.386 -18.128 33.901 1.00 57.84 272 GLY A CA 1
ATOM 2203 C C . GLY A 1 272 ? 44.486 -17.080 34.560 1.00 57.84 272 GLY A C 1
ATOM 2204 O O . GLY A 1 272 ? 43.303 -16.985 34.244 1.00 57.84 272 GLY A O 1
ATOM 2205 N N . SER A 1 273 ? 45.039 -16.262 35.458 1.00 52.12 273 SER A N 1
ATOM 2206 C CA . SER A 1 273 ? 44.361 -15.111 36.074 1.00 52.12 273 SER A CA 1
ATOM 2207 C C . SER A 1 273 ? 44.003 -14.045 35.016 1.00 52.12 273 SER A C 1
ATOM 2209 O O . SER A 1 273 ? 44.823 -13.209 34.648 1.00 52.12 273 SER A O 1
ATOM 2211 N N . VAL A 1 274 ? 42.762 -14.052 34.505 1.00 56.84 274 VAL A N 1
ATOM 2212 C CA . VAL A 1 274 ? 42.250 -13.143 33.441 1.00 56.84 274 VAL A CA 1
ATOM 2213 C C . VAL A 1 274 ? 41.866 -11.745 33.975 1.00 56.84 274 VAL A C 1
ATOM 2215 O O . VAL A 1 274 ? 41.001 -11.054 33.435 1.00 56.84 274 VAL A O 1
ATOM 2218 N N . SER A 1 275 ? 42.479 -11.294 35.068 1.00 54.59 275 SER A N 1
ATOM 2219 C CA . SER A 1 275 ? 42.107 -10.035 35.732 1.00 54.59 275 SER A CA 1
ATOM 2220 C C . SER A 1 275 ? 42.675 -8.773 35.052 1.00 54.59 275 SER A C 1
ATOM 2222 O O . SER A 1 275 ? 42.183 -7.671 35.302 1.00 54.59 275 SER A O 1
ATOM 2224 N N . GLY A 1 276 ? 43.642 -8.901 34.133 1.00 50.78 276 GLY A N 1
ATOM 2225 C CA . GLY A 1 276 ? 44.335 -7.752 33.526 1.00 50.78 276 GLY A CA 1
ATOM 2226 C C . GLY A 1 276 ? 43.700 -7.133 32.269 1.00 50.78 276 GLY A C 1
ATOM 2227 O O . GLY A 1 276 ? 43.861 -5.940 32.027 1.00 50.78 276 GLY A O 1
ATOM 2228 N N . GLN A 1 277 ? 42.956 -7.893 31.457 1.00 49.53 277 GLN A N 1
ATOM 2229 C CA . GLN A 1 277 ? 42.729 -7.515 30.045 1.00 49.53 277 GLN A CA 1
ATOM 2230 C C . GLN A 1 277 ? 41.356 -6.891 29.727 1.00 49.53 277 GLN A C 1
ATOM 2232 O O . GLN A 1 277 ? 41.131 -6.411 28.61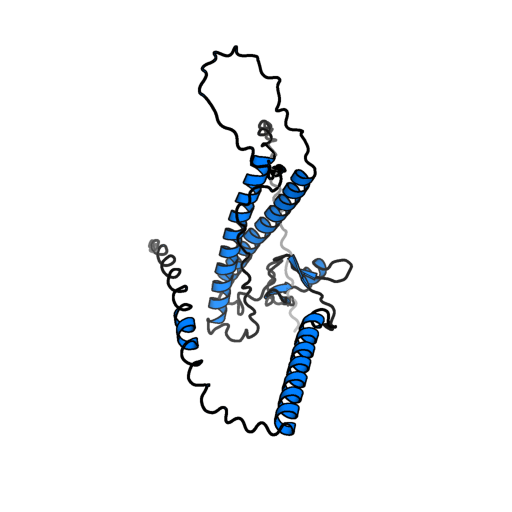8 1.00 49.53 277 GLN A O 1
ATOM 2237 N N . ARG A 1 278 ? 40.429 -6.826 30.695 1.00 52.19 278 ARG A N 1
ATOM 2238 C CA . ARG A 1 278 ? 39.054 -6.323 30.467 1.00 52.19 278 ARG A CA 1
ATOM 2239 C C . ARG A 1 278 ? 38.892 -4.796 30.507 1.00 52.19 278 ARG A C 1
ATOM 2241 O O . ARG A 1 278 ? 37.813 -4.309 30.185 1.00 52.19 278 ARG A O 1
ATOM 2248 N N . ARG A 1 279 ? 39.928 -4.017 30.849 1.00 52.78 279 ARG A N 1
ATOM 2249 C CA . ARG A 1 279 ? 39.809 -2.542 30.943 1.00 52.78 279 ARG A CA 1
ATOM 2250 C C . ARG A 1 279 ? 39.896 -1.796 29.604 1.00 52.78 279 ARG A C 1
ATOM 2252 O O . ARG A 1 279 ? 39.461 -0.654 29.546 1.00 52.78 279 ARG A O 1
ATOM 2259 N N . ALA A 1 280 ? 40.370 -2.419 28.523 1.00 51.59 280 ALA A N 1
ATOM 2260 C CA . ALA A 1 280 ? 40.516 -1.731 27.233 1.00 51.59 280 ALA A CA 1
ATOM 2261 C C . ALA A 1 280 ? 39.234 -1.720 26.366 1.00 51.59 280 ALA A C 1
ATOM 2263 O O . ALA A 1 280 ? 39.035 -0.801 25.577 1.00 51.59 280 ALA A O 1
ATOM 2264 N N . ALA A 1 281 ? 38.326 -2.691 26.529 1.00 50.59 281 ALA A N 1
ATOM 2265 C CA . ALA A 1 281 ? 37.162 -2.849 25.642 1.00 50.59 281 ALA A CA 1
ATOM 2266 C C . ALA A 1 281 ? 35.929 -2.000 26.027 1.00 50.59 281 ALA A C 1
ATOM 2268 O O . ALA A 1 281 ? 35.029 -1.812 25.214 1.00 50.59 281 ALA A O 1
ATOM 2269 N N . ALA A 1 282 ? 35.875 -1.454 27.247 1.00 52.84 282 ALA A N 1
ATOM 2270 C CA . ALA A 1 282 ? 34.738 -0.647 27.704 1.00 52.84 282 ALA A CA 1
ATOM 2271 C C . ALA A 1 282 ? 34.750 0.804 27.170 1.00 52.84 282 ALA A C 1
ATOM 2273 O O . ALA A 1 282 ? 33.732 1.491 27.236 1.00 52.84 282 ALA A O 1
ATOM 2274 N N . SER A 1 283 ? 35.875 1.274 26.617 1.00 49.69 283 SER A N 1
ATOM 2275 C CA . SER A 1 283 ? 36.036 2.670 26.178 1.00 49.69 283 SER A CA 1
ATOM 2276 C C . SER A 1 283 ? 35.432 2.946 24.789 1.00 49.69 283 SER A C 1
ATOM 2278 O O . SER A 1 283 ? 34.853 4.005 24.548 1.00 49.69 283 SER A O 1
ATOM 2280 N N . THR A 1 284 ? 35.456 1.972 23.877 1.00 49.97 284 THR A N 1
ATOM 2281 C CA . THR A 1 284 ? 34.996 2.150 22.486 1.00 49.97 284 THR A CA 1
ATOM 2282 C C . THR A 1 284 ? 33.476 2.071 22.311 1.00 49.97 284 THR A C 1
ATOM 2284 O O . THR A 1 284 ? 32.936 2.658 21.374 1.00 49.97 284 THR A O 1
ATOM 2287 N N . SER A 1 285 ? 32.742 1.438 23.234 1.00 52.75 285 SER A N 1
ATOM 2288 C CA . SER A 1 285 ? 31.282 1.280 23.105 1.00 52.75 285 SER A CA 1
ATOM 2289 C C . SER A 1 285 ? 30.477 2.560 23.391 1.00 52.75 285 SER A C 1
ATOM 2291 O O . SER A 1 285 ? 29.321 2.651 22.975 1.00 52.75 285 SER A O 1
ATOM 2293 N N . ASN A 1 286 ? 31.055 3.562 24.065 1.00 49.84 286 ASN A N 1
ATOM 2294 C CA . ASN A 1 286 ? 30.352 4.811 24.395 1.00 49.84 286 ASN A CA 1
ATOM 2295 C C . ASN A 1 286 ? 30.339 5.840 23.250 1.00 49.84 286 ASN A C 1
ATOM 2297 O O . ASN A 1 286 ? 29.526 6.766 23.272 1.00 49.84 286 ASN A O 1
ATOM 2301 N N . ILE A 1 287 ? 31.180 5.673 22.225 1.00 50.69 287 ILE A N 1
ATOM 2302 C CA . ILE A 1 287 ? 31.267 6.614 21.097 1.00 50.69 287 ILE A CA 1
ATOM 2303 C C . ILE A 1 287 ? 30.180 6.329 20.043 1.00 50.69 287 ILE A C 1
ATOM 2305 O O . ILE A 1 287 ? 29.604 7.268 19.495 1.00 50.69 287 ILE A O 1
ATOM 2309 N N . LEU A 1 288 ? 29.786 5.064 19.836 1.00 47.03 288 LEU A N 1
ATOM 2310 C CA . LEU A 1 288 ? 28.752 4.716 18.846 1.00 47.03 288 LEU A CA 1
ATOM 2311 C C . LEU A 1 288 ? 27.322 5.131 19.243 1.00 47.03 288 LEU A C 1
ATOM 2313 O O . LEU A 1 288 ? 26.490 5.351 18.367 1.00 47.03 288 LEU A O 1
ATOM 2317 N N . ARG A 1 289 ? 27.018 5.301 20.539 1.00 51.47 289 ARG A N 1
ATOM 2318 C CA . ARG A 1 289 ? 25.675 5.721 20.995 1.00 51.47 289 ARG A CA 1
ATOM 2319 C C . ARG A 1 289 ? 25.360 7.201 20.757 1.00 51.47 289 ARG A C 1
ATOM 2321 O O . ARG A 1 289 ? 24.193 7.574 20.799 1.00 51.47 289 ARG A O 1
ATOM 2328 N N . LYS A 1 290 ? 26.361 8.054 20.508 1.00 48.44 290 LYS A N 1
ATOM 2329 C CA . LYS A 1 290 ? 26.150 9.505 20.332 1.00 48.44 290 LYS A CA 1
ATOM 2330 C C . LYS A 1 290 ? 25.791 9.924 18.900 1.00 48.44 290 LYS A C 1
ATOM 2332 O O . LYS A 1 290 ? 25.335 11.047 18.712 1.00 48.44 290 LYS A O 1
ATOM 2337 N N . VAL A 1 291 ? 25.942 9.048 17.904 1.00 50.09 291 VAL A N 1
ATOM 2338 C CA . VAL A 1 291 ? 25.730 9.402 16.485 1.00 50.09 291 VAL A CA 1
ATOM 2339 C C . VAL A 1 291 ? 24.274 9.203 16.033 1.00 50.09 291 VAL A C 1
ATOM 2341 O O . VAL A 1 291 ? 23.807 9.909 15.145 1.00 50.09 291 VAL A O 1
ATOM 2344 N N . THR A 1 292 ? 23.500 8.334 16.686 1.00 48.16 292 THR A N 1
ATOM 2345 C CA . THR A 1 292 ? 22.123 8.012 16.262 1.00 48.16 292 THR A CA 1
ATOM 2346 C C . THR A 1 292 ? 21.067 9.058 16.645 1.00 48.16 292 THR A C 1
ATOM 2348 O O . THR A 1 292 ? 19.992 9.064 16.061 1.00 48.16 292 THR A O 1
ATOM 2351 N N . HIS A 1 293 ? 21.357 9.993 17.557 1.00 47.28 293 HIS A N 1
ATOM 2352 C CA . HIS A 1 293 ? 20.368 10.965 18.061 1.00 47.28 293 HIS A CA 1
ATOM 2353 C C . HIS A 1 293 ? 20.236 12.266 17.239 1.00 47.28 293 HIS A C 1
ATOM 2355 O O . HIS A 1 293 ? 19.442 13.140 17.597 1.00 47.28 293 HIS A O 1
ATOM 2361 N N . ARG A 1 294 ? 21.016 12.452 16.162 1.00 47.09 294 ARG A N 1
ATOM 2362 C CA . ARG A 1 294 ? 20.986 13.691 15.352 1.00 47.09 294 ARG A CA 1
ATOM 2363 C C . ARG A 1 294 ? 20.015 13.668 14.163 1.00 47.09 294 ARG A C 1
ATOM 2365 O O . ARG A 1 294 ? 19.705 14.741 13.669 1.00 47.09 294 ARG A O 1
ATOM 2372 N N . GLY A 1 295 ? 19.505 12.507 13.742 1.00 41.97 295 GLY A N 1
ATOM 2373 C CA . GLY A 1 295 ? 18.676 12.386 12.530 1.00 41.97 295 GLY A CA 1
ATOM 2374 C C . GLY A 1 295 ? 17.186 12.731 12.675 1.00 41.97 295 GLY A C 1
ATOM 2375 O O . GLY A 1 295 ? 16.514 12.915 11.668 1.00 41.97 295 GLY A O 1
ATOM 2376 N N . GLU A 1 296 ? 16.650 12.835 13.895 1.00 44.97 296 GLU A N 1
ATOM 2377 C CA . GLU A 1 296 ? 15.199 13.013 14.115 1.00 44.97 296 GLU A CA 1
ATOM 2378 C C . GLU A 1 296 ? 14.721 14.478 14.153 1.00 44.97 296 GLU A C 1
ATOM 2380 O O . GLU A 1 296 ? 13.517 14.721 14.114 1.00 44.97 296 GLU A O 1
ATOM 2385 N N . ARG A 1 297 ? 15.619 15.474 14.212 1.00 47.47 297 ARG A N 1
ATOM 2386 C CA . ARG A 1 297 ? 15.220 16.882 14.430 1.00 47.47 297 ARG A CA 1
ATOM 2387 C C . ARG A 1 297 ? 14.856 17.681 13.173 1.00 47.47 297 ARG A C 1
ATOM 2389 O O . ARG A 1 297 ? 14.146 18.672 13.303 1.00 47.47 297 ARG A O 1
ATOM 2396 N N . ASP A 1 298 ? 15.238 17.237 11.978 1.00 44.59 298 ASP A N 1
ATOM 2397 C CA . ASP A 1 298 ? 15.110 18.074 10.770 1.00 44.59 298 ASP A CA 1
ATOM 2398 C C . ASP A 1 298 ? 13.741 17.999 10.062 1.00 44.59 298 ASP A C 1
ATOM 2400 O O . ASP A 1 298 ? 13.469 18.795 9.168 1.00 44.59 298 ASP A O 1
ATOM 2404 N N . TRP A 1 299 ? 12.822 17.115 10.474 1.00 47.84 299 TRP A N 1
ATOM 2405 C CA . TRP A 1 299 ? 11.507 16.968 9.816 1.00 47.84 299 TRP A CA 1
ATOM 2406 C C . TRP A 1 299 ? 10.333 17.653 10.532 1.00 47.84 299 TRP A C 1
ATOM 2408 O O . TRP A 1 299 ? 9.269 17.813 9.934 1.00 47.84 299 TRP A O 1
ATOM 2418 N N . GLN A 1 300 ? 10.497 18.105 11.781 1.00 45.38 300 GLN A N 1
ATOM 2419 C CA . GLN A 1 300 ? 9.416 18.773 12.529 1.00 45.38 300 GLN A CA 1
ATOM 2420 C C . GLN A 1 300 ? 9.172 20.236 12.117 1.00 45.38 300 GLN A C 1
ATOM 2422 O O . GLN A 1 300 ? 8.151 20.804 12.499 1.00 45.38 300 GLN A O 1
ATOM 2427 N N . VAL A 1 301 ? 10.058 20.851 11.326 1.00 46.75 301 VAL A N 1
ATOM 2428 C CA . VAL A 1 301 ? 9.980 22.293 11.019 1.00 46.75 301 VAL A CA 1
ATOM 2429 C C . VAL A 1 301 ? 9.081 22.608 9.811 1.00 46.75 301 VAL A C 1
ATOM 2431 O O . VAL A 1 301 ? 8.596 23.724 9.692 1.00 46.75 301 VAL A O 1
ATOM 2434 N N . SER A 1 302 ? 8.748 21.636 8.954 1.00 45.59 302 SER A N 1
ATOM 2435 C CA . SER A 1 302 ? 8.029 21.922 7.695 1.00 45.59 302 SER A CA 1
ATOM 2436 C C . SER A 1 302 ? 6.490 21.842 7.770 1.00 45.59 302 SER A C 1
ATOM 2438 O O . SER A 1 302 ? 5.837 21.927 6.732 1.00 45.59 302 SER A O 1
ATOM 2440 N N . GLY A 1 303 ? 5.892 21.638 8.950 1.00 41.62 303 GLY A N 1
ATOM 2441 C CA . GLY A 1 303 ? 4.455 21.334 9.082 1.00 41.62 303 GLY A CA 1
ATOM 2442 C C . GLY A 1 303 ? 3.589 22.377 9.796 1.00 41.62 303 GLY A C 1
ATOM 2443 O O . GLY A 1 303 ? 2.444 22.059 10.106 1.00 41.62 303 GLY A O 1
ATOM 2444 N N . LYS A 1 304 ? 4.114 23.566 10.125 1.00 44.66 304 LYS A N 1
ATOM 2445 C CA . LYS A 1 304 ? 3.425 24.535 11.004 1.00 44.66 304 LYS A CA 1
ATOM 2446 C C . LYS A 1 304 ? 2.891 25.809 10.346 1.00 44.66 304 LYS A C 1
ATOM 2448 O O . LYS A 1 304 ? 2.266 26.596 11.044 1.00 44.66 304 LYS A O 1
ATOM 2453 N N . GLU A 1 305 ? 3.046 25.997 9.044 1.00 44.91 305 GLU A N 1
ATOM 2454 C CA . GLU A 1 305 ? 2.421 27.125 8.344 1.00 44.91 305 GLU A CA 1
ATOM 2455 C C . GLU A 1 305 ? 1.341 26.606 7.392 1.00 44.91 305 GLU A C 1
ATOM 2457 O O . GLU A 1 305 ? 1.531 25.583 6.741 1.00 44.91 305 GLU A O 1
ATOM 2462 N N . VAL A 1 306 ? 0.223 27.331 7.308 1.00 46.22 306 VAL A N 1
ATOM 2463 C CA . VAL A 1 306 ? -0.999 27.052 6.519 1.00 46.22 306 VAL A CA 1
ATOM 2464 C C . VAL A 1 306 ? -2.126 26.355 7.299 1.00 46.22 306 VAL A C 1
ATOM 2466 O O . VAL A 1 306 ? -2.678 25.363 6.841 1.00 46.22 306 VAL A O 1
ATOM 2469 N N . VAL A 1 307 ? -2.544 26.920 8.439 1.00 43.53 307 VAL A N 1
ATOM 2470 C CA . VAL A 1 307 ? -3.975 26.981 8.814 1.00 43.53 307 VAL A CA 1
ATOM 2471 C C . VAL A 1 307 ? -4.226 28.263 9.616 1.00 43.53 307 VAL A C 1
ATOM 2473 O O . VAL A 1 307 ? -4.415 28.227 10.824 1.00 43.53 307 VAL A O 1
ATOM 2476 N N . GLU A 1 308 ? -4.224 29.416 8.957 1.00 46.44 308 GLU A N 1
ATOM 2477 C CA . GLU A 1 308 ? -4.834 30.619 9.530 1.00 46.44 308 GLU A CA 1
ATOM 2478 C C . GLU A 1 308 ? -5.291 31.514 8.380 1.00 46.44 308 GLU A C 1
ATOM 2480 O O . GLU A 1 308 ? -4.456 32.086 7.685 1.00 46.44 308 GLU A O 1
ATOM 2485 N N . SER A 1 309 ? -6.604 31.517 8.103 1.00 43.06 309 SER A N 1
ATOM 2486 C CA . SER A 1 309 ? -7.386 32.588 7.446 1.00 43.06 309 SER A CA 1
ATOM 2487 C C . SER A 1 309 ? -8.667 32.029 6.812 1.00 43.06 309 SER A C 1
ATOM 2489 O O . SER A 1 309 ? -8.683 31.716 5.621 1.00 43.06 309 SER A O 1
ATOM 2491 N N . LYS A 1 310 ? -9.751 31.921 7.595 1.00 39.50 310 LYS A N 1
ATOM 2492 C CA . LYS A 1 310 ? -11.131 32.245 7.166 1.00 39.50 310 LYS A CA 1
ATOM 2493 C C . LYS A 1 310 ? -12.128 32.028 8.311 1.00 39.50 310 LYS A C 1
ATOM 2495 O O . LYS A 1 310 ? -12.913 31.088 8.306 1.00 39.50 310 LYS A O 1
ATOM 2500 N N . GLU A 1 311 ? -12.132 32.950 9.267 1.00 36.84 311 GLU A N 1
ATOM 2501 C CA . GLU A 1 311 ? -13.372 33.328 9.945 1.00 36.84 311 GLU A CA 1
ATOM 2502 C C . GLU A 1 311 ? -13.878 34.596 9.253 1.00 36.84 311 GLU A C 1
ATOM 2504 O O . GLU A 1 311 ? -13.309 35.674 9.400 1.00 36.84 311 GLU A O 1
ATOM 2509 N N . VAL A 1 312 ? -14.909 34.454 8.420 1.00 44.97 312 VAL A N 1
ATOM 2510 C CA . VAL A 1 312 ? -15.717 35.588 7.963 1.00 44.97 312 VAL A CA 1
ATOM 2511 C C . VAL A 1 312 ? -17.021 35.508 8.734 1.00 44.97 312 VAL A C 1
ATOM 2513 O O . VAL A 1 312 ? -17.772 34.542 8.598 1.00 44.97 312 VAL A O 1
ATOM 2516 N N . LEU A 1 313 ? -17.237 36.525 9.567 1.00 46.22 313 LEU A N 1
ATOM 2517 C CA . LEU A 1 313 ? -18.467 36.779 10.296 1.00 46.22 313 LEU A CA 1
ATOM 2518 C C . LEU A 1 313 ? -19.676 36.749 9.352 1.00 46.22 313 LEU A C 1
ATOM 2520 O O . LEU A 1 313 ? -19.723 37.494 8.374 1.00 46.22 313 LEU A O 1
ATOM 2524 N N . MET A 1 314 ? -20.700 35.978 9.712 1.00 39.06 314 MET A N 1
ATOM 2525 C CA . MET A 1 314 ? -22.077 36.289 9.337 1.00 39.06 314 MET A CA 1
ATOM 2526 C C . MET A 1 314 ? -22.846 36.594 10.618 1.00 39.06 314 MET A C 1
ATOM 2528 O O . MET A 1 314 ? -23.080 35.712 11.442 1.00 39.06 314 MET A O 1
ATOM 2532 N N . ALA A 1 315 ? -23.185 37.869 10.796 1.00 44.75 315 ALA A N 1
ATOM 2533 C CA . ALA A 1 315 ? -24.149 38.312 11.790 1.00 44.75 315 ALA A CA 1
ATOM 2534 C C . ALA A 1 315 ? -25.578 37.977 11.314 1.00 44.75 315 ALA A C 1
ATOM 2536 O O . ALA A 1 315 ? -25.828 37.982 10.105 1.00 44.75 315 ALA A O 1
ATOM 2537 N N . PRO A 1 316 ? -26.520 37.707 12.230 1.00 53.34 316 PRO A N 1
ATOM 2538 C CA . PRO A 1 316 ? -27.923 37.539 11.881 1.00 53.34 316 PRO A CA 1
ATOM 2539 C C . PRO A 1 316 ? -28.568 38.900 11.594 1.00 53.34 316 PRO A C 1
ATOM 2541 O O . PRO A 1 316 ? -28.394 39.853 12.354 1.00 53.34 316 PRO A O 1
ATOM 2544 N N . VAL A 1 317 ? -29.323 38.975 10.499 1.00 52.47 317 VAL A N 1
ATOM 2545 C CA . VAL A 1 317 ? -30.265 40.068 10.237 1.00 52.47 317 VAL A CA 1
ATOM 2546 C C . VAL A 1 317 ? -31.618 39.644 10.799 1.00 52.47 317 VAL A C 1
ATOM 2548 O O . VAL A 1 317 ? -32.071 38.529 10.534 1.00 52.47 317 VAL A O 1
ATOM 2551 N N . SER A 1 318 ? -32.181 40.529 11.619 1.00 66.25 318 SER A N 1
ATOM 2552 C CA . SER A 1 318 ? -33.515 40.470 12.219 1.00 66.25 318 SER A CA 1
ATOM 2553 C C . SER A 1 318 ? -34.637 40.426 11.189 1.00 66.25 318 SER A C 1
ATOM 2555 O O . SER A 1 318 ? -34.483 41.056 10.119 1.00 66.25 318 SER A O 1
#

Radius of gyration: 33.63 Å; chains: 1; bounding box: 108×71×85 Å

Foldseek 3Di:
DDDDDDDDDDDDDDPDDPDPPPPPPPPPDPDPDDDQLQVLLQVLLVLLLVLLVLLLVLLVLLLVLLVVLCPPPLQVPCPDQDRLPDRDDRDDDDDPCVPVPPPPPDPPPDDDDDDDDDDDDDDPDPPPDPPPRDDPVSVVSSVVSVVSSVLSVVLSVLSVVLSVQLVVQVPDPPRSRSNQAQSPPRHHCPPPVRFDWDQDPSRGTHTPVRQVVQADPVRWGQDSNPRDIDRPDPDPPDPVCPVVVVVVVVVVVVVVVVVVVVVVCVVVVVPDPPPPDPPPPVPPVVVVVVPPPPPPPPPPPPPPDPDDDDDDDDDDDD

Sequence (318 aa):
MSSSTTISSSSHRTNSHSHDTSTLTLTSTPSPWPLDPIAEYRACEAIQIILTILLNRQLHRRWLLEQHAVQDPRYRTAQLYHPILHLEPIPSLTKPALFSSSSSPSSPSSHHHHHHHHHHHHQPSPDLNTPSTEDPHLQKTLTTLKTRIHILRARVEKGKELASEIERRMTIPKIRFPTHFCHTCVVDGQSGGGVEIFVMRCGHRVCRTCLMFGRDAHGVYECGLCFRRFFLGGHALVEGDGRERERERERERREKERRAEDHSRRELGWNGSVSGQRRAAASTSNILRKVTHRGERDWQVSGKEVVESKEVLMAPVS

Organism: Penicillium oxalicum (strain 114-2 / CGMCC 5302) (NCBI:txid933388)